Protein AF-0000000068765844 (afdb_homodimer)

Sequence (210 aa):
MENAIVHGIQPCKGKGVVTIGINECGNRVRISVRDTGNGIDPAVVARVEADEMPGNKIGLLNVHHRVKLLYGEGLHIRNLTPGTEIAFYVPNNSTPQALTESLLSMENAIVHGIQPCKGKGVVTIGINECGNRVRISVRDTGNGIDPAVVARVEADEMPGNKIGLLNVHHRVKLLYGEGLHIRNLTPGTEIAFYVPNNSTPQALTESLLS

Organism: NCBI:txid1432552

Secondary structure (DSSP, 8-state):
-EEEEEEEE---SS-EEEEEEEEEETTEEEEEEEE-SS---HHHHHHHHTTPPP-TT-HHHHHHHHHHHHHS---EEEE-SS-EEEEEEEE-TTS----------/-EEEEEEEE--BSB-EEEEEEEEEETTEEEEEEEE-SS---HHHHHHHHTTPPP-TT-HHHHHHHHHHHHHSS--EEEE-SS-EEEEEEEE-TTS----------

Foldseek 3Di:
DQAADFADQPPDVDDKDWDWDWADDPFKIKIKIKIQGQGGDPVVLVCLVVLPADDDDGSQSRQQVVLCVQANGGWDWDCPVRIIMIMDMHGDVVPPPPPPPPPPD/DQAADFADQPPPVDDKDWDWDWADDPFKIKIKIKIQGQGGDVVVLVCLVVLPADDDDGSQSRQQVVLCVQANGGWDWDCPVRIIMIMDMHGDVVPPPPPPPPPPD

pLDDT: mean 76.81, std 18.75, range [30.39, 95.62]

Radius of gyration: 18.47 Å; Cα contacts (8 Å, |Δi|>4): 467; chains: 2; bounding box: 29×64×47 Å

InterPro domains:
  IPR003594 Histidine kinase/HSP90-like ATPase domain [PF02518] (2-92)
  IPR036890 Histidine kinase/HSP90-like ATPase superfamily [G3DSA: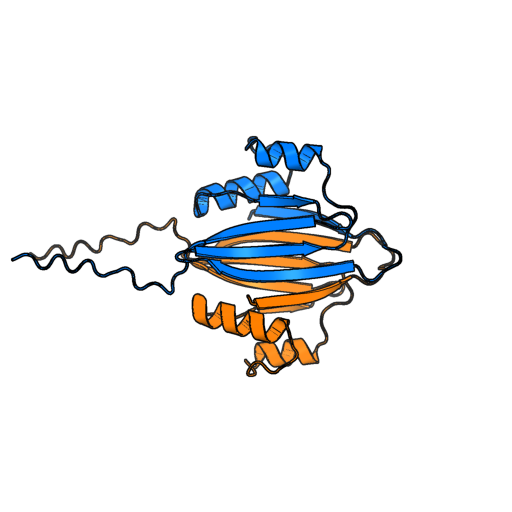3.30.565.10] (1-100)
  IPR036890 Histidine kinase/HSP90-like ATPase superfamily [SSF55874] (2-91)
  IPR050640 Bacterial two-component sensor kinase systems [PTHR34220] (2-96)

Structure (mmCIF, N/CA/C/O backbone):
data_AF-0000000068765844-model_v1
#
loop_
_entity.id
_entity.type
_entity.pdbx_description
1 polymer 'Autolysis histidine kinase LytS'
#
loop_
_atom_site.group_PDB
_atom_site.id
_atom_site.type_symbol
_atom_site.label_atom_id
_atom_site.label_alt_id
_atom_site.label_comp_id
_atom_site.label_asym_id
_atom_site.label_entity_id
_atom_site.label_seq_id
_atom_site.pdbx_PDB_ins_code
_atom_site.Cartn_x
_atom_site.Cartn_y
_atom_site.Cartn_z
_atom_site.occupancy
_atom_site.B_iso_or_equiv
_atom_site.auth_seq_id
_atom_site.auth_comp_id
_atom_site.auth_asym_id
_atom_site.auth_atom_id
_atom_site.pdbx_PDB_model_num
ATOM 1 N N . MET A 1 1 ? -8.133 10.414 -9.281 1 61.56 1 MET A N 1
ATOM 2 C CA . MET A 1 1 ? -7.867 9.125 -8.648 1 61.56 1 MET A CA 1
ATOM 3 C C . MET A 1 1 ? -6.738 8.391 -9.359 1 61.56 1 MET A C 1
ATOM 5 O O . MET A 1 1 ? -6.742 8.273 -10.586 1 61.56 1 MET A O 1
ATOM 9 N N . GLU A 1 2 ? -5.621 8.344 -8.75 1 72.19 2 GLU A N 1
ATOM 10 C CA . GLU A 1 2 ? -4.477 7.734 -9.422 1 72.19 2 GLU A CA 1
ATOM 11 C C . GLU A 1 2 ? -4.25 6.305 -8.938 1 72.19 2 GLU A C 1
ATOM 13 O O . GLU A 1 2 ? -4.137 6.066 -7.734 1 72.19 2 GLU A O 1
ATOM 18 N N . ASN A 1 3 ? -4.535 5.348 -9.914 1 74.25 3 ASN A N 1
ATOM 19 C CA . ASN A 1 3 ? -4.246 3.945 -9.633 1 74.25 3 ASN A CA 1
ATOM 20 C C . ASN A 1 3 ? -3.129 3.412 -10.523 1 74.25 3 ASN A C 1
ATOM 22 O O . ASN A 1 3 ? -2.891 3.945 -11.609 1 74.25 3 ASN A O 1
ATOM 26 N N . ALA A 1 4 ? -2.312 2.566 -9.93 1 71.19 4 ALA A N 1
ATOM 27 C CA . ALA A 1 4 ? -1.283 1.891 -10.719 1 71.19 4 ALA A CA 1
ATOM 28 C C . ALA A 1 4 ? -1.344 0.379 -10.516 1 71.19 4 ALA A C 1
ATOM 30 O O . ALA A 1 4 ? -1.553 -0.099 -9.398 1 71.19 4 ALA A O 1
ATOM 31 N N . ILE A 1 5 ? -1.381 -0.22 -11.75 1 62.97 5 ILE A N 1
ATOM 32 C CA . ILE A 1 5 ? -1.188 -1.665 -11.703 1 62.97 5 ILE A CA 1
ATOM 33 C C . ILE A 1 5 ? 0.299 -1.985 -11.578 1 62.97 5 ILE A C 1
ATOM 35 O O . ILE A 1 5 ? 1.119 -1.47 -12.344 1 62.97 5 ILE A O 1
ATOM 39 N N . VAL A 1 6 ? 0.654 -2.518 -10.516 1 58.31 6 VAL A N 1
ATOM 40 C CA . VAL A 1 6 ? 2.082 -2.736 -10.312 1 58.31 6 VAL A CA 1
ATOM 41 C C . VAL A 1 6 ? 2.473 -4.121 -10.828 1 58.31 6 VAL A C 1
ATOM 43 O O . VAL A 1 6 ? 3.592 -4.316 -11.305 1 58.31 6 VAL A O 1
ATOM 46 N N . HIS A 1 7 ? 1.726 -5.195 -10.594 1 58.12 7 HIS A N 1
ATOM 47 C CA . HIS A 1 7 ? 2.277 -6.484 -10.984 1 58.12 7 HIS A CA 1
ATOM 48 C C . HIS A 1 7 ? 1.174 -7.453 -11.398 1 58.12 7 HIS A C 1
ATOM 50 O O . HIS A 1 7 ? 0.054 -7.379 -10.891 1 58.12 7 HIS A O 1
ATOM 56 N N . GLY A 1 8 ? 1.455 -8.055 -12.617 1 54.38 8 GLY A N 1
ATOM 57 C CA . GLY A 1 8 ? 0.789 -9.289 -13.008 1 54.38 8 GLY A CA 1
ATOM 58 C C . GLY A 1 8 ? 1.383 -10.516 -12.344 1 54.38 8 GLY A C 1
ATOM 59 O O . GLY A 1 8 ? 2.547 -10.852 -12.578 1 54.38 8 GLY A O 1
ATOM 60 N N . ILE A 1 9 ? 0.957 -10.82 -11.07 1 49.16 9 ILE A N 1
ATOM 61 C CA . ILE A 1 9 ? 1.46 -12.055 -10.484 1 49.16 9 ILE A CA 1
ATOM 62 C C . ILE A 1 9 ? 1.2 -13.219 -11.438 1 49.16 9 ILE A C 1
ATOM 64 O O . ILE A 1 9 ? 0.072 -13.414 -11.898 1 49.16 9 ILE A O 1
ATOM 68 N N . GLN A 1 10 ? 2.188 -13.367 -12.352 1 47.66 10 GLN A N 1
ATOM 69 C CA . GLN A 1 10 ? 2.055 -14.578 -13.148 1 47.66 10 GLN A CA 1
ATOM 70 C C . GLN A 1 10 ? 1.713 -15.781 -12.266 1 47.66 10 GLN A C 1
ATOM 72 O O . GLN A 1 10 ? 2.07 -15.812 -11.086 1 47.66 10 GLN A O 1
ATOM 77 N N . PRO A 1 11 ? 1.008 -16.625 -12.992 1 45.81 11 PRO A N 1
ATOM 78 C CA . PRO A 1 11 ? 0.882 -17.938 -12.336 1 45.81 11 PRO A CA 1
ATOM 79 C C . PRO A 1 11 ? 2.209 -18.438 -11.781 1 45.81 11 PRO A C 1
ATOM 81 O O . PRO A 1 11 ? 3.209 -18.484 -12.5 1 45.81 11 PRO A O 1
ATOM 84 N N . CYS A 1 12 ? 2.74 -17.844 -10.859 1 46.22 12 CYS A N 1
ATOM 85 C CA . CYS A 1 12 ? 3.904 -18.578 -10.375 1 46.22 12 CYS A CA 1
ATOM 86 C C . CYS A 1 12 ? 3.5 -19.938 -9.82 1 46.22 12 CYS A C 1
ATOM 88 O O . CYS A 1 12 ? 2.348 -20.141 -9.438 1 46.22 12 CYS A O 1
ATOM 90 N N . LYS A 1 13 ? 4.223 -20.875 -10.234 1 49.78 13 LYS A N 1
ATOM 91 C CA . LYS A 1 13 ? 4.012 -22.25 -9.781 1 49.78 13 LYS A CA 1
ATOM 92 C C . LYS A 1 13 ? 3.531 -22.281 -8.336 1 49.78 13 LYS A C 1
ATOM 94 O O . LYS A 1 13 ? 2.887 -23.234 -7.91 1 49.78 13 LYS A O 1
ATOM 99 N N . GLY A 1 14 ? 3.809 -20.906 -7.734 1 52.75 14 GLY A N 1
ATOM 100 C CA . GLY A 1 14 ? 3.428 -20.828 -6.332 1 52.75 14 GLY A CA 1
ATOM 101 C C . GLY A 1 14 ? 2.518 -19.656 -6.023 1 52.75 14 GLY A C 1
ATOM 102 O O . GLY A 1 14 ? 2.117 -18.906 -6.93 1 52.75 14 GLY A O 1
ATOM 103 N N . LYS A 1 15 ? 1.896 -19.672 -4.809 1 58.16 15 LYS A N 1
ATOM 104 C CA . LYS A 1 15 ? 0.939 -18.688 -4.316 1 58.16 15 LYS A CA 1
ATOM 105 C C . LYS A 1 15 ? 1.548 -17.297 -4.309 1 58.16 15 LYS A C 1
ATOM 107 O O . LYS A 1 15 ? 2.625 -17.078 -3.75 1 58.16 15 LYS A O 1
ATOM 112 N N . GLY A 1 16 ? 1.39 -16.531 -5.352 1 68.75 16 GLY A N 1
ATOM 113 C CA . GLY A 1 16 ? 1.808 -15.148 -5.242 1 68.75 16 GLY A CA 1
ATOM 114 C C . GLY A 1 16 ? 1.398 -14.5 -3.932 1 68.75 16 GLY A C 1
ATOM 115 O O . GLY A 1 16 ? 0.331 -14.805 -3.393 1 68.75 16 GLY A O 1
ATOM 116 N N . VAL A 1 17 ? 2.385 -14.023 -3.238 1 75.12 17 VAL A N 1
ATOM 117 C CA . VAL A 1 17 ? 2.145 -13.359 -1.961 1 75.12 17 VAL A CA 1
ATOM 118 C C . VAL A 1 17 ? 2.309 -11.852 -2.121 1 75.12 17 VAL A C 1
ATOM 120 O O . VAL A 1 17 ? 3.238 -11.391 -2.787 1 75.12 17 VAL A O 1
ATOM 123 N N . VAL A 1 18 ? 1.361 -11.18 -1.591 1 83.62 18 VAL A N 1
ATOM 124 C CA . VAL A 1 18 ? 1.468 -9.727 -1.486 1 83.62 18 VAL A CA 1
ATOM 125 C C . VAL A 1 18 ? 1.646 -9.328 -0.023 1 83.62 18 VAL A C 1
ATOM 127 O O . VAL A 1 18 ? 0.896 -9.781 0.846 1 83.62 18 VAL A O 1
ATOM 130 N N . THR A 1 19 ? 2.666 -8.555 0.265 1 86.88 19 THR A N 1
ATOM 131 C CA . THR A 1 19 ? 2.951 -8.078 1.613 1 86.88 19 THR A CA 1
ATOM 132 C C . THR A 1 19 ? 2.848 -6.555 1.683 1 86.88 19 THR A C 1
ATOM 134 O O . THR A 1 19 ? 3.352 -5.852 0.804 1 86.88 19 THR A O 1
ATOM 137 N N . ILE A 1 20 ? 2.15 -6.129 2.688 1 90.31 20 ILE A N 1
ATOM 138 C CA . ILE A 1 20 ? 2.088 -4.699 2.967 1 90.31 20 ILE A CA 1
ATOM 139 C C . ILE A 1 20 ? 2.906 -4.379 4.215 1 90.31 20 ILE A C 1
ATOM 141 O O . ILE A 1 20 ? 2.775 -5.055 5.238 1 90.31 20 ILE A O 1
ATOM 145 N N . GLY A 1 21 ? 3.713 -3.395 4.133 1 92.31 21 GLY A N 1
ATOM 146 C CA . GLY A 1 21 ? 4.531 -2.965 5.254 1 92.31 21 GLY A CA 1
ATOM 147 C C . GLY A 1 21 ? 4.258 -1.533 5.68 1 92.31 21 GLY A C 1
ATOM 148 O O . GLY A 1 21 ? 4.055 -0.658 4.836 1 92.31 21 GLY A O 1
ATOM 149 N N . ILE A 1 22 ? 4.168 -1.354 6.957 1 92.06 22 ILE A N 1
ATOM 150 C CA . ILE A 1 22 ? 4.07 -0.038 7.582 1 92.06 22 ILE A CA 1
ATOM 151 C C . ILE A 1 22 ? 5.164 0.114 8.633 1 92.06 22 ILE A C 1
ATOM 153 O O . ILE A 1 22 ? 5.117 -0.538 9.68 1 92.06 22 ILE A O 1
ATOM 157 N N . ASN A 1 23 ? 6.145 0.979 8.352 1 92.12 23 ASN A N 1
ATOM 158 C CA . ASN A 1 23 ? 7.301 1.127 9.227 1 92.12 23 ASN A CA 1
ATOM 159 C C . ASN A 1 23 ? 7.578 2.594 9.555 1 92.12 23 ASN A C 1
ATOM 161 O O . ASN A 1 23 ? 7.727 3.414 8.648 1 92.12 23 ASN A O 1
ATOM 165 N N . GLU A 1 24 ? 7.656 2.895 10.773 1 89.75 24 GLU A N 1
ATOM 166 C CA . GLU A 1 24 ? 8.023 4.25 11.18 1 89.75 24 GLU A CA 1
ATOM 167 C C . GLU A 1 24 ? 9.523 4.484 11.031 1 89.75 24 GLU A C 1
ATOM 169 O O . GLU A 1 24 ? 10.336 3.652 11.445 1 89.75 24 GLU A O 1
ATOM 174 N N . CYS A 1 25 ? 9.781 5.492 10.359 1 89.69 25 CYS A N 1
ATOM 175 C CA . CYS A 1 25 ? 11.156 5.93 10.156 1 89.69 25 CYS A CA 1
ATOM 176 C C . CYS A 1 25 ? 11.344 7.379 10.586 1 89.69 25 CYS A C 1
ATOM 178 O O . CYS A 1 25 ? 11.312 8.289 9.758 1 89.69 25 CYS A O 1
ATOM 180 N N . GLY A 1 26 ? 11.594 7.637 11.938 1 87 26 GLY A N 1
ATOM 181 C CA . GLY A 1 26 ? 11.68 9 12.43 1 87 26 GLY A CA 1
ATOM 182 C C . GLY A 1 26 ? 10.391 9.781 12.266 1 87 26 GLY A C 1
ATOM 183 O O . GLY A 1 26 ? 9.352 9.391 12.812 1 87 26 GLY A O 1
ATOM 184 N N . ASN A 1 27 ? 10.43 10.836 11.414 1 87.06 27 ASN A N 1
ATOM 185 C CA . ASN A 1 27 ? 9.258 11.695 11.242 1 87.06 27 ASN A CA 1
ATOM 186 C C . ASN A 1 27 ? 8.438 11.281 10.031 1 87.06 27 ASN A C 1
ATOM 188 O O . ASN A 1 27 ? 7.551 12.016 9.594 1 87.06 27 ASN A O 1
ATOM 192 N N . ARG A 1 28 ? 8.742 10.133 9.586 1 92.06 28 ARG A N 1
ATOM 193 C CA . ARG A 1 28 ? 8.008 9.641 8.43 1 92.06 28 ARG A CA 1
ATOM 194 C C . ARG A 1 28 ? 7.594 8.18 8.617 1 92.06 28 ARG A C 1
ATOM 196 O O . ARG A 1 28 ? 8.086 7.508 9.523 1 92.06 28 ARG A O 1
ATOM 203 N N . VAL A 1 29 ? 6.691 7.777 7.879 1 93.38 29 VAL A N 1
ATOM 204 C CA . VAL A 1 29 ? 6.246 6.391 7.832 1 93.38 29 VAL A CA 1
ATOM 205 C C . VAL A 1 29 ? 6.484 5.812 6.441 1 93.38 29 VAL A C 1
ATOM 207 O O . VAL A 1 29 ? 6.102 6.422 5.438 1 93.38 29 VAL A O 1
ATOM 210 N N . ARG A 1 30 ? 7.191 4.711 6.422 1 95.19 30 ARG A N 1
ATOM 211 C CA . ARG A 1 30 ? 7.422 4.004 5.168 1 95.19 30 ARG A CA 1
ATOM 212 C C . ARG A 1 30 ? 6.309 3.002 4.891 1 95.19 30 ARG A C 1
ATOM 214 O O . ARG A 1 30 ? 6.07 2.094 5.691 1 95.19 30 ARG A O 1
ATOM 221 N N . ILE A 1 31 ? 5.652 3.201 3.812 1 94.44 31 ILE A N 1
ATOM 222 C CA . ILE A 1 31 ? 4.645 2.258 3.338 1 94.44 31 ILE A CA 1
ATOM 223 C C . ILE A 1 31 ? 5.207 1.449 2.17 1 94.44 31 ILE A C 1
ATOM 225 O O . ILE A 1 31 ? 5.758 2.016 1.224 1 94.44 31 ILE A O 1
ATOM 229 N N . SER A 1 32 ? 5.082 0.137 2.223 1 94.31 32 SER A N 1
ATOM 230 C CA . SER A 1 32 ? 5.641 -0.7 1.166 1 94.31 32 SER A CA 1
ATOM 231 C C . SER A 1 32 ? 4.668 -1.808 0.77 1 94.31 32 SER A C 1
ATOM 233 O O . SER A 1 32 ? 3.922 -2.316 1.61 1 94.31 32 SER A O 1
ATOM 235 N N . VAL A 1 33 ? 4.691 -2.156 -0.504 1 91.69 33 VAL A N 1
ATOM 236 C CA . VAL A 1 33 ? 3.951 -3.275 -1.082 1 91.69 33 VAL A CA 1
ATOM 237 C C . VAL A 1 33 ? 4.91 -4.195 -1.834 1 91.69 33 VAL A C 1
ATOM 239 O O . VAL A 1 33 ? 5.629 -3.752 -2.73 1 91.69 33 VAL A O 1
ATOM 242 N N . ARG A 1 34 ? 4.93 -5.379 -1.391 1 88.62 34 ARG A N 1
ATOM 243 C CA . ARG A 1 34 ? 5.801 -6.367 -2.012 1 88.62 34 ARG A CA 1
ATOM 244 C C . ARG A 1 34 ? 4.992 -7.508 -2.621 1 88.62 34 ARG A C 1
ATOM 246 O O . ARG A 1 34 ? 4.051 -8.008 -2.002 1 88.62 34 ARG A O 1
ATOM 253 N N . ASP A 1 35 ? 5.359 -7.887 -3.812 1 82.69 35 ASP A N 1
ATOM 254 C CA . ASP A 1 35 ? 4.742 -9.055 -4.43 1 82.69 35 ASP A CA 1
ATOM 255 C C . ASP A 1 35 ? 5.805 -10.031 -4.941 1 82.69 35 ASP A C 1
ATOM 257 O O . ASP A 1 35 ? 6.969 -9.664 -5.094 1 82.69 35 ASP A O 1
ATOM 261 N N . THR A 1 36 ? 5.402 -11.18 -5.125 1 78.75 36 THR A N 1
ATOM 262 C CA . THR A 1 36 ? 6.316 -12.211 -5.605 1 78.75 36 THR A CA 1
ATOM 263 C C . THR A 1 36 ? 6.09 -12.484 -7.09 1 78.75 36 THR A C 1
ATOM 265 O O . THR A 1 36 ? 6.25 -13.617 -7.547 1 78.75 36 THR A O 1
ATOM 268 N N . GLY A 1 37 ? 5.699 -11.539 -7.844 1 74.94 37 GLY A N 1
ATOM 269 C CA . GLY A 1 37 ? 5.434 -11.711 -9.258 1 74.94 37 GLY A CA 1
ATOM 270 C C . GLY A 1 37 ? 6.664 -11.531 -10.125 1 74.94 37 GLY A C 1
ATOM 271 O O . GLY A 1 37 ? 7.793 -11.609 -9.633 1 74.94 37 GLY A O 1
ATOM 272 N N . ASN A 1 38 ? 6.465 -11.461 -11.445 1 71.81 38 ASN A N 1
ATOM 273 C CA . ASN A 1 38 ? 7.531 -11.438 -12.445 1 71.81 38 ASN A CA 1
ATOM 274 C C . ASN A 1 38 ? 8.32 -10.133 -12.391 1 71.81 38 ASN A C 1
ATOM 276 O O . ASN A 1 38 ? 9.281 -9.953 -13.133 1 71.81 38 ASN A O 1
ATOM 280 N N . GLY A 1 39 ? 7.953 -9.273 -11.438 1 74.69 39 GLY A N 1
ATOM 281 C CA . GLY A 1 39 ? 8.641 -7.992 -11.375 1 74.69 39 GLY A CA 1
ATOM 282 C C . GLY A 1 39 ? 8.062 -6.953 -12.312 1 74.69 39 GLY A C 1
ATOM 283 O O . GLY A 1 39 ? 7.027 -7.188 -12.945 1 74.69 39 GLY A O 1
ATOM 284 N N . ILE A 1 40 ? 8.602 -5.812 -12.305 1 79.06 40 ILE A N 1
ATOM 285 C CA . ILE A 1 40 ? 8.219 -4.676 -13.141 1 79.06 40 ILE A CA 1
ATOM 286 C C . ILE A 1 40 ? 9.25 -4.477 -14.25 1 79.06 40 ILE A C 1
ATOM 288 O O . ILE A 1 40 ? 10.445 -4.668 -14.039 1 79.06 40 ILE A O 1
ATOM 292 N N . ASP A 1 41 ? 8.727 -4.242 -15.43 1 81.69 41 ASP A N 1
ATOM 293 C CA . ASP A 1 41 ? 9.609 -3.934 -16.547 1 81.69 41 ASP A CA 1
ATOM 294 C C . ASP A 1 41 ? 10.688 -2.93 -16.156 1 81.69 41 ASP A C 1
ATOM 296 O O . ASP A 1 41 ? 10.375 -1.84 -15.664 1 81.69 41 ASP A O 1
ATOM 300 N N . PRO A 1 42 ? 11.945 -3.355 -16.359 1 86.06 42 PRO A N 1
ATOM 301 C CA . PRO A 1 42 ? 13.039 -2.447 -16 1 86.06 42 PRO A CA 1
ATOM 302 C C . PRO A 1 42 ? 12.898 -1.072 -16.656 1 86.06 42 PRO A C 1
ATOM 304 O O . PRO A 1 42 ? 13.336 -0.069 -16.078 1 86.06 42 PRO A O 1
ATOM 307 N N . ALA A 1 43 ? 12.344 -0.991 -17.797 1 87.12 43 ALA A N 1
ATOM 308 C CA . ALA A 1 43 ? 12.156 0.291 -18.469 1 87.12 43 ALA A CA 1
ATOM 309 C C . ALA A 1 43 ? 11.203 1.188 -17.688 1 87.12 43 ALA A C 1
ATOM 311 O O . ALA A 1 43 ? 11.398 2.402 -17.609 1 87.12 43 ALA A O 1
ATOM 312 N N . VAL A 1 44 ? 10.188 0.629 -17.172 1 83.56 44 VAL A N 1
ATOM 313 C CA . VAL A 1 44 ? 9.219 1.385 -16.375 1 83.56 44 VAL A CA 1
ATOM 314 C C . VAL A 1 44 ? 9.875 1.87 -15.086 1 83.56 44 VAL A C 1
ATOM 316 O O . VAL A 1 44 ? 9.688 3.02 -14.68 1 83.56 44 VAL A O 1
ATOM 319 N N . VAL A 1 45 ? 10.664 1.001 -14.477 1 88.56 45 VAL A N 1
ATOM 320 C CA . VAL A 1 45 ? 11.375 1.344 -13.25 1 88.56 45 VAL A CA 1
ATOM 321 C C . VAL A 1 45 ? 12.32 2.518 -13.516 1 88.56 45 VAL A C 1
ATOM 323 O O . VAL A 1 45 ? 12.383 3.459 -12.727 1 88.56 45 VAL A O 1
ATOM 326 N N . ALA A 1 46 ? 12.992 2.414 -14.594 1 91.38 46 ALA A N 1
ATOM 327 C CA . ALA A 1 46 ? 13.93 3.469 -14.969 1 91.38 46 ALA A CA 1
ATOM 328 C C . ALA A 1 46 ? 13.211 4.797 -15.172 1 91.38 46 ALA A C 1
ATOM 330 O O . ALA A 1 46 ? 13.727 5.855 -14.805 1 91.38 46 ALA A O 1
ATOM 331 N N . ARG A 1 47 ? 12.055 4.773 -15.703 1 90.31 47 ARG A N 1
ATOM 332 C CA . ARG A 1 47 ? 11.281 5.984 -15.938 1 90.31 47 ARG A CA 1
ATOM 333 C C . ARG A 1 47 ? 10.828 6.613 -14.625 1 90.31 47 ARG A C 1
ATOM 335 O O . ARG A 1 47 ? 10.828 7.836 -14.484 1 90.31 47 ARG A O 1
ATOM 342 N N . VAL A 1 48 ? 10.477 5.816 -13.742 1 90.12 48 VAL A N 1
ATOM 343 C CA . VAL A 1 48 ? 10.07 6.301 -12.43 1 90.12 48 VAL A CA 1
ATOM 344 C C . VAL A 1 48 ? 11.266 6.938 -11.719 1 90.12 48 VAL A C 1
ATOM 346 O O . VAL A 1 48 ? 11.156 8.047 -11.18 1 90.12 48 VAL A O 1
ATOM 349 N N . GLU A 1 49 ? 12.359 6.242 -11.773 1 92.25 49 GLU A N 1
ATOM 350 C CA . GLU A 1 49 ? 13.57 6.738 -11.125 1 92.25 49 GLU A CA 1
ATOM 351 C C . GLU A 1 49 ? 14.023 8.062 -11.742 1 92.25 49 GLU A C 1
ATOM 353 O O . GLU A 1 49 ? 14.57 8.914 -11.039 1 92.25 49 GLU A O 1
ATOM 358 N N . ALA A 1 50 ? 13.773 8.172 -12.969 1 93.31 50 ALA A N 1
ATOM 359 C CA . ALA A 1 50 ? 14.188 9.359 -13.703 1 93.31 50 ALA A CA 1
ATOM 360 C C . ALA A 1 50 ? 13.172 10.492 -13.539 1 93.31 50 ALA A C 1
ATOM 362 O O . ALA A 1 50 ? 13.367 11.594 -14.055 1 93.31 50 ALA A O 1
ATOM 363 N N . ASP A 1 51 ? 12.117 10.125 -12.844 1 92.62 51 ASP A N 1
ATOM 364 C CA . ASP A 1 51 ? 11.062 11.109 -12.617 1 92.62 51 ASP A CA 1
ATOM 365 C C . ASP A 1 51 ? 10.469 11.586 -13.938 1 92.62 51 ASP A C 1
ATOM 367 O O . ASP A 1 51 ? 10.25 12.781 -14.133 1 92.62 51 ASP A O 1
ATOM 371 N N . GLU A 1 52 ? 10.312 10.648 -14.719 1 89.88 52 GLU A N 1
ATOM 372 C CA . GLU A 1 52 ? 9.727 11.008 -16.016 1 89.88 52 GLU A CA 1
ATOM 373 C C . GLU A 1 52 ? 8.289 11.484 -15.852 1 89.88 52 GLU A C 1
ATOM 375 O O . GLU A 1 52 ? 7.566 11.008 -14.977 1 89.88 52 GLU A O 1
ATOM 380 N N . MET A 1 53 ? 7.945 12.461 -16.641 1 83.62 53 MET A N 1
ATOM 381 C CA . MET A 1 53 ? 6.578 12.969 -16.578 1 83.62 53 MET A CA 1
ATOM 382 C C . MET A 1 53 ? 5.578 11.883 -16.969 1 83.62 53 MET A C 1
ATOM 384 O O . MET A 1 53 ? 5.828 11.102 -17.891 1 83.62 53 MET A O 1
ATOM 388 N N . PRO A 1 54 ? 4.531 12.062 -16.203 1 73.12 54 PRO A N 1
ATOM 389 C CA . PRO A 1 54 ? 3.518 11.047 -16.516 1 73.12 54 PRO A CA 1
ATOM 390 C C . PRO A 1 54 ? 2.953 11.18 -17.922 1 73.12 54 PRO A C 1
ATOM 392 O O . PRO A 1 54 ? 2.854 12.297 -18.453 1 73.12 54 PRO A O 1
ATOM 395 N N . GLY A 1 55 ? 2.955 10.125 -18.594 1 63.66 55 GLY A N 1
ATOM 396 C CA . GLY A 1 55 ? 2.246 10.102 -19.875 1 63.66 55 GLY A CA 1
ATOM 397 C C . GLY A 1 55 ? 0.925 9.359 -19.797 1 63.66 55 GLY A C 1
ATOM 398 O O . GLY A 1 55 ? 0.468 8.992 -18.719 1 63.66 55 GLY A O 1
ATOM 399 N N . ASN A 1 56 ? 0.141 9.219 -20.812 1 59.22 56 ASN A N 1
ATOM 400 C CA . ASN A 1 56 ? -1.228 8.727 -20.906 1 59.22 56 ASN A CA 1
ATOM 401 C C . ASN A 1 56 ? -1.334 7.277 -20.438 1 59.22 56 ASN A C 1
ATOM 403 O O . ASN A 1 56 ? -2.414 6.824 -20.047 1 59.22 56 ASN A O 1
ATOM 407 N N . LYS A 1 57 ? -0.222 6.773 -20.328 1 58.16 57 LYS A N 1
ATOM 408 C CA . LYS A 1 57 ? -0.601 5.367 -20.234 1 58.16 57 LYS A CA 1
ATOM 409 C C . LYS A 1 57 ? 0.183 4.664 -19.125 1 58.16 57 LYS A C 1
ATOM 411 O O . LYS A 1 57 ? 0.336 3.439 -19.156 1 58.16 57 LYS A O 1
ATOM 416 N N . ILE A 1 58 ? 0.698 5.395 -18.156 1 65.62 58 ILE A N 1
ATOM 417 C CA . ILE A 1 58 ? 1.408 4.48 -17.266 1 65.62 58 ILE A CA 1
ATOM 418 C C . ILE A 1 58 ? 0.981 4.73 -15.828 1 65.62 58 ILE A C 1
ATOM 420 O O . ILE A 1 58 ? 1.23 5.805 -15.273 1 65.62 58 ILE A O 1
ATOM 424 N N . GLY A 1 59 ? 0.236 3.869 -15.352 1 81.75 59 GLY A N 1
ATOM 425 C CA . GLY A 1 59 ? -0.343 3.912 -14.016 1 81.75 59 GLY A CA 1
ATOM 426 C C . GLY A 1 59 ? 0.683 4.164 -12.93 1 81.75 59 GLY A C 1
ATOM 427 O O . GLY A 1 59 ? 0.496 5.039 -12.086 1 81.75 59 GLY A O 1
ATOM 428 N N . LEU A 1 60 ? 1.854 3.566 -13.156 1 87.5 60 LEU A N 1
ATOM 429 C CA . LEU A 1 60 ? 2.873 3.66 -12.117 1 87.5 60 LEU A CA 1
ATOM 430 C C . LEU A 1 60 ? 3.48 5.059 -12.078 1 87.5 60 LEU A C 1
ATOM 432 O O . LEU A 1 60 ? 3.773 5.582 -11 1 87.5 60 LEU A O 1
ATOM 436 N N . LEU A 1 61 ? 3.686 5.621 -13.203 1 89.5 61 LEU A N 1
ATOM 437 C CA . LEU A 1 61 ? 4.238 6.9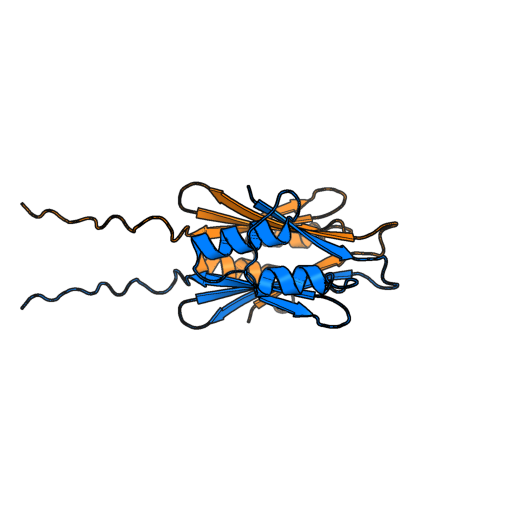69 -13.25 1 89.5 61 LEU A CA 1
ATOM 438 C C . LEU A 1 61 ? 3.262 7.98 -12.664 1 89.5 61 LEU A C 1
ATOM 440 O O . LEU A 1 61 ? 3.67 8.93 -11.992 1 89.5 61 LEU A O 1
ATOM 444 N N . ASN A 1 62 ? 1.97 7.785 -12.938 1 88.88 62 ASN A N 1
ATOM 445 C CA . ASN A 1 62 ? 0.96 8.672 -12.375 1 88.88 62 ASN A CA 1
ATOM 446 C C . ASN A 1 62 ? 0.941 8.602 -10.852 1 88.88 62 ASN A C 1
ATOM 448 O O . ASN A 1 62 ? 0.871 9.633 -10.18 1 88.88 62 ASN A O 1
ATOM 452 N N . VAL A 1 63 ? 1.021 7.461 -10.359 1 91.56 63 VAL A N 1
ATOM 453 C CA . VAL A 1 63 ? 1.038 7.281 -8.906 1 91.56 63 VAL A CA 1
ATOM 454 C C . VAL A 1 63 ? 2.309 7.898 -8.328 1 91.56 63 VAL A C 1
ATOM 456 O O . VAL A 1 63 ? 2.262 8.57 -7.293 1 91.56 63 VAL A O 1
ATOM 459 N N . HIS A 1 64 ? 3.422 7.66 -9 1 93.12 64 HIS A N 1
ATOM 460 C CA . HIS A 1 64 ? 4.691 8.242 -8.586 1 93.12 64 HIS A CA 1
ATOM 461 C C . HIS A 1 64 ? 4.582 9.758 -8.453 1 93.12 64 HIS A C 1
ATOM 463 O O . HIS A 1 64 ? 4.965 10.328 -7.426 1 93.12 64 HIS A O 1
ATOM 469 N N . HIS A 1 65 ? 4.062 10.336 -9.422 1 91.62 65 HIS A N 1
ATOM 470 C CA . HIS A 1 65 ? 3.965 11.789 -9.43 1 91.62 65 HIS A CA 1
ATOM 471 C C . HIS A 1 65 ? 2.98 12.281 -8.375 1 91.62 65 HIS A C 1
ATOM 473 O O . HIS A 1 65 ? 3.223 13.297 -7.715 1 91.62 65 HIS A O 1
ATOM 479 N N . ARG A 1 66 ? 1.912 11.625 -8.234 1 89.56 66 ARG A N 1
ATOM 480 C CA . ARG A 1 66 ? 0.937 12 -7.215 1 89.56 66 ARG A CA 1
ATOM 481 C C . ARG A 1 66 ? 1.546 11.93 -5.82 1 89.56 66 ARG A C 1
ATOM 483 O O . ARG A 1 66 ? 1.381 12.859 -5.02 1 89.56 66 ARG A O 1
ATOM 490 N N . VAL A 1 67 ? 2.26 10.867 -5.527 1 92.69 67 VAL A N 1
ATOM 491 C CA . VAL A 1 67 ? 2.914 10.688 -4.238 1 92.69 67 VAL A CA 1
ATOM 492 C C . VAL A 1 67 ? 3.949 11.789 -4.027 1 92.69 67 VAL A C 1
ATOM 494 O O . VAL A 1 67 ? 4.055 12.359 -2.938 1 92.69 67 VAL A O 1
ATOM 497 N N . LYS A 1 68 ? 4.672 12.055 -5.066 1 93.19 68 LYS A N 1
ATOM 498 C CA . LYS A 1 68 ? 5.695 13.094 -5.008 1 93.19 68 LYS A CA 1
ATOM 499 C C . LYS A 1 68 ? 5.082 14.453 -4.688 1 93.19 68 LYS A C 1
ATOM 501 O O . LYS A 1 68 ? 5.613 15.203 -3.865 1 93.19 68 LYS A O 1
ATOM 506 N N . LEU A 1 69 ? 4.008 14.742 -5.336 1 89.69 69 LEU A N 1
ATOM 507 C CA . LEU A 1 69 ? 3.32 16.016 -5.117 1 89.69 69 LEU A CA 1
ATOM 508 C C . LEU A 1 69 ? 2.803 16.109 -3.686 1 89.69 69 LEU A C 1
ATOM 510 O O . LEU A 1 69 ? 2.895 17.172 -3.059 1 89.69 69 LEU A O 1
ATOM 514 N N . LEU A 1 70 ? 2.389 15.07 -3.164 1 89.31 70 LEU A N 1
ATOM 515 C CA . LEU A 1 70 ? 1.74 15.07 -1.858 1 89.31 70 LEU A CA 1
ATOM 516 C C . LEU A 1 70 ? 2.775 15.031 -0.738 1 89.31 70 LEU A C 1
ATOM 518 O O . LEU A 1 70 ? 2.609 15.688 0.29 1 89.31 70 LEU A O 1
ATOM 522 N N . TYR A 1 71 ? 3.811 14.211 -0.991 1 92.38 71 TYR A N 1
ATOM 523 C CA . TYR A 1 71 ? 4.645 13.906 0.166 1 92.38 71 TYR A CA 1
ATOM 524 C C . TYR A 1 71 ? 6.113 14.172 -0.134 1 92.38 71 TYR A C 1
ATOM 526 O O . TYR A 1 71 ? 6.98 13.953 0.718 1 92.38 71 TYR A O 1
ATOM 534 N N . GLY A 1 72 ? 6.426 14.57 -1.251 1 89.75 72 GLY A N 1
ATOM 535 C CA . GLY A 1 72 ? 7.75 15.109 -1.522 1 89.75 72 GLY A CA 1
ATOM 536 C C . GLY A 1 72 ? 8.641 14.141 -2.281 1 89.75 72 GLY A C 1
ATOM 537 O O . GLY A 1 72 ? 9.438 14.555 -3.127 1 89.75 72 GLY A O 1
ATOM 538 N N . GLU A 1 73 ? 8.477 12.875 -1.805 1 89.19 73 GLU A N 1
ATOM 539 C CA . GLU A 1 73 ? 9.289 11.844 -2.449 1 89.19 73 GLU A CA 1
ATOM 540 C C . GLU A 1 73 ? 8.414 10.852 -3.207 1 89.19 73 GLU A C 1
ATOM 542 O O . GLU A 1 73 ? 7.281 10.57 -2.799 1 89.19 73 GLU A O 1
ATOM 547 N N . GLY A 1 74 ? 8.562 10.562 -4.406 1 93.19 74 GLY A N 1
ATOM 548 C CA . GLY A 1 74 ? 7.883 9.617 -5.273 1 93.19 74 GLY A CA 1
ATOM 549 C C . GLY A 1 74 ? 8.023 8.18 -4.816 1 93.19 74 GLY A C 1
ATOM 550 O O . GLY A 1 74 ? 8.148 7.914 -3.619 1 93.19 74 GLY A O 1
ATOM 551 N N . LEU A 1 75 ? 7.852 7.316 -5.684 1 94.25 75 LEU A N 1
ATOM 552 C CA . LEU A 1 75 ? 7.934 5.887 -5.41 1 94.25 75 LEU A CA 1
ATOM 553 C C . LEU A 1 75 ? 9.383 5.41 -5.445 1 94.25 75 LEU A C 1
ATOM 555 O O . LEU A 1 75 ? 10.172 5.879 -6.27 1 94.25 75 LEU A O 1
ATOM 559 N N . HIS A 1 76 ? 9.711 4.543 -4.539 1 94.88 76 HIS A N 1
ATOM 560 C CA . HIS A 1 76 ? 10.93 3.746 -4.582 1 94.88 76 HIS A CA 1
ATOM 561 C C . HIS A 1 76 ? 10.633 2.307 -4.992 1 94.88 76 HIS A C 1
ATOM 563 O O . HIS A 1 76 ? 9.891 1.603 -4.309 1 94.88 76 HIS A O 1
ATOM 569 N N . ILE A 1 77 ? 11.211 1.911 -6.09 1 92.56 77 ILE A N 1
ATOM 570 C CA . ILE A 1 77 ? 10.93 0.578 -6.617 1 92.56 77 ILE A CA 1
ATOM 571 C C . ILE A 1 77 ? 12.188 -0.284 -6.52 1 92.56 77 ILE A C 1
ATOM 573 O O . ILE A 1 77 ? 13.273 0.132 -6.941 1 92.56 77 ILE A O 1
ATOM 577 N N . ARG A 1 78 ? 12.031 -1.48 -5.902 1 91 78 ARG A N 1
ATOM 578 C CA . ARG A 1 78 ? 13.133 -2.434 -5.789 1 91 78 ARG A CA 1
ATOM 579 C C . ARG A 1 78 ? 12.781 -3.76 -6.453 1 91 78 ARG A C 1
ATOM 581 O O . ARG A 1 78 ? 11.703 -4.312 -6.211 1 91 78 ARG A O 1
ATOM 588 N N . ASN A 1 79 ? 13.672 -4.195 -7.266 1 86.25 79 ASN A N 1
ATOM 589 C CA . ASN A 1 79 ? 13.539 -5.527 -7.848 1 86.25 79 ASN A CA 1
ATOM 590 C C . ASN A 1 79 ? 14.078 -6.602 -6.91 1 86.25 79 ASN A C 1
ATOM 592 O O . ASN A 1 79 ? 15.25 -6.566 -6.523 1 86.25 79 ASN A O 1
ATOM 596 N N . LEU A 1 80 ? 13.305 -7.637 -6.41 1 82.56 80 LEU A N 1
ATOM 597 C CA . LEU A 1 80 ? 13.703 -8.641 -5.434 1 82.56 80 LEU A CA 1
ATOM 598 C C . LEU A 1 80 ? 14 -9.977 -6.113 1 82.56 80 LEU A C 1
ATOM 600 O O . LEU A 1 80 ? 14.672 -10.836 -5.539 1 82.56 80 LEU A O 1
ATOM 604 N N . THR A 1 81 ? 13.758 -10.219 -7.332 1 76.19 81 THR A N 1
ATOM 605 C CA . THR A 1 81 ? 13.914 -11.445 -8.109 1 76.19 81 THR A CA 1
ATOM 606 C C . THR A 1 81 ? 13.898 -12.664 -7.195 1 76.19 81 THR A C 1
ATOM 608 O O . THR A 1 81 ? 14.914 -13.008 -6.59 1 76.19 81 THR A O 1
ATOM 611 N N . PRO A 1 82 ? 12.656 -13.367 -6.922 1 76.38 82 PRO A N 1
ATOM 612 C CA . PRO A 1 82 ? 11.477 -12.914 -7.668 1 76.38 82 PRO A CA 1
ATOM 613 C C . PRO A 1 82 ? 10.742 -11.773 -6.969 1 76.38 82 PRO A C 1
ATOM 615 O O . PRO A 1 82 ? 10.945 -11.547 -5.773 1 76.38 82 PRO A O 1
ATOM 618 N N . GLY A 1 83 ? 10.008 -11.023 -7.609 1 82.94 83 GLY A N 1
ATOM 619 C CA . GLY A 1 83 ? 9.07 -10.078 -7.035 1 82.94 83 GLY A CA 1
ATOM 620 C C . GLY A 1 83 ? 9.539 -8.641 -7.121 1 82.94 83 GLY A C 1
ATOM 621 O O . GLY A 1 83 ? 10.555 -8.352 -7.766 1 82.94 83 GLY A O 1
ATOM 622 N N . THR A 1 84 ? 8.758 -7.77 -6.598 1 87.31 84 THR A N 1
ATOM 623 C CA . THR A 1 84 ? 8.984 -6.332 -6.605 1 87.31 84 THR A CA 1
ATOM 624 C C . THR A 1 84 ? 8.477 -5.695 -5.316 1 87.31 84 THR A C 1
ATOM 626 O O . THR A 1 84 ? 7.5 -6.164 -4.727 1 87.31 84 THR A O 1
ATOM 629 N N . GLU A 1 85 ?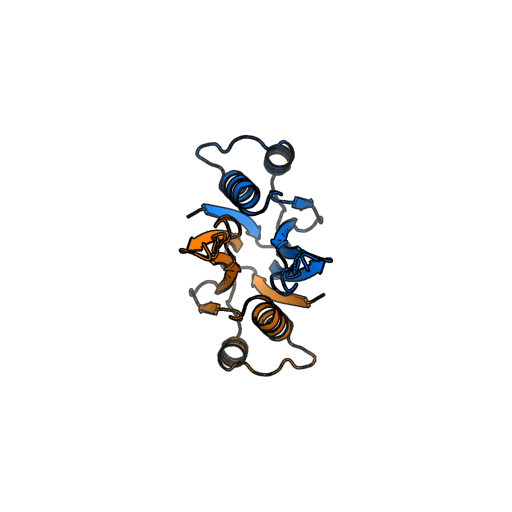 9.234 -4.727 -4.953 1 91.88 85 GLU A N 1
ATOM 630 C CA . GLU A 1 85 ? 8.758 -3.896 -3.852 1 91.88 85 GLU A CA 1
ATOM 631 C C . GLU A 1 85 ? 8.586 -2.445 -4.293 1 91.88 85 GLU A C 1
ATOM 633 O O . GLU A 1 85 ? 9.484 -1.864 -4.902 1 91.88 85 GLU A O 1
ATOM 638 N N . ILE A 1 86 ? 7.43 -1.932 -3.998 1 93 86 ILE A N 1
ATOM 639 C CA . ILE A 1 86 ? 7.168 -0.507 -4.176 1 93 86 ILE A CA 1
ATOM 640 C C . ILE A 1 86 ? 6.961 0.152 -2.814 1 93 86 ILE A C 1
ATOM 642 O O . ILE A 1 86 ? 6.176 -0.336 -1.994 1 93 86 ILE A O 1
ATOM 646 N N . ALA A 1 87 ? 7.672 1.229 -2.594 1 95.62 87 ALA A N 1
ATOM 647 C CA . ALA A 1 87 ? 7.566 1.905 -1.303 1 95.62 87 ALA A CA 1
ATOM 648 C C . ALA A 1 87 ? 7.488 3.418 -1.481 1 95.62 87 ALA A C 1
ATOM 650 O O . ALA A 1 87 ? 7.902 3.951 -2.512 1 95.62 87 ALA A O 1
ATOM 651 N N . PHE A 1 88 ? 6.996 4.051 -0.509 1 95.12 88 PHE A N 1
ATOM 652 C CA . PHE A 1 88 ? 6.984 5.504 -0.427 1 95.12 88 PHE A CA 1
ATOM 653 C C . PHE A 1 88 ? 6.816 5.965 1.016 1 95.12 88 PHE A C 1
ATOM 655 O O . PHE A 1 88 ? 6.527 5.156 1.9 1 95.12 88 PHE A O 1
ATOM 662 N N . TYR A 1 89 ? 6.98 7.184 1.25 1 94.69 89 TYR A N 1
ATOM 663 C CA . TYR A 1 89 ? 6.98 7.723 2.605 1 94.69 89 TYR A CA 1
ATOM 664 C C . TYR A 1 89 ? 5.852 8.727 2.791 1 94.69 89 TYR A C 1
ATOM 666 O O . TYR A 1 89 ? 5.57 9.531 1.896 1 94.69 89 TYR A O 1
ATOM 674 N N . VAL A 1 90 ? 5.242 8.711 3.898 1 92.75 90 VAL A N 1
ATOM 675 C CA . VAL A 1 90 ? 4.25 9.695 4.316 1 92.75 90 VAL A CA 1
ATOM 676 C C . VAL A 1 90 ? 4.621 10.25 5.691 1 92.75 90 VAL A C 1
ATOM 678 O O . VAL A 1 90 ? 5.383 9.625 6.434 1 92.75 90 VAL A O 1
ATOM 681 N N . PRO A 1 91 ? 4.16 11.438 5.996 1 89.19 91 PRO A N 1
ATOM 682 C CA . PRO A 1 91 ? 4.508 12 7.301 1 89.19 91 PRO A CA 1
ATOM 683 C C . PRO A 1 91 ? 3.977 11.172 8.469 1 89.19 91 PRO A C 1
ATOM 685 O O . PRO A 1 91 ? 2.922 10.539 8.344 1 89.19 91 PRO A O 1
ATOM 688 N N . ASN A 1 92 ? 4.75 11.102 9.492 1 85.12 92 ASN A N 1
ATOM 689 C CA . ASN A 1 92 ? 4.316 10.492 10.75 1 85.12 92 ASN A CA 1
ATOM 690 C C . ASN A 1 92 ? 3.482 11.461 11.586 1 85.12 92 ASN A C 1
ATOM 692 O O . ASN A 1 92 ? 3.963 12.531 11.969 1 85.12 92 ASN A O 1
ATOM 696 N N . ASN A 1 93 ? 2.188 11.453 11.5 1 67.94 93 ASN A N 1
ATOM 697 C CA . ASN A 1 93 ? 1.373 12.398 12.258 1 67.94 93 ASN A CA 1
ATOM 698 C C . ASN A 1 93 ? 1.493 12.156 13.758 1 67.94 93 ASN A C 1
ATOM 700 O O . ASN A 1 93 ? 0.831 12.828 14.555 1 67.94 93 ASN A O 1
ATOM 704 N N . SER A 1 94 ? 2.084 11.195 14.203 1 58.34 94 SER A N 1
ATOM 705 C CA . SER A 1 94 ? 2.186 11.078 15.656 1 58.34 94 SER A CA 1
ATOM 706 C C . SER A 1 94 ? 2.994 12.227 16.25 1 58.34 94 SER A C 1
ATOM 708 O O . SER A 1 94 ? 3.15 12.312 17.469 1 58.34 94 SER A O 1
ATOM 710 N N . THR A 1 95 ? 3.945 12.688 15.453 1 48.84 95 THR A N 1
ATOM 711 C CA . THR A 1 95 ? 4.781 13.664 16.141 1 48.84 95 THR A CA 1
ATOM 712 C C . THR A 1 95 ? 4.004 14.945 16.422 1 48.84 95 THR A C 1
ATOM 714 O O . THR A 1 95 ? 3.494 15.578 15.492 1 48.84 95 THR A O 1
ATOM 717 N N . PRO A 1 96 ? 3.584 15.133 17.562 1 43.38 96 PRO A N 1
ATOM 718 C CA . PRO A 1 96 ? 3.027 16.438 17.922 1 43.38 96 PRO A CA 1
ATOM 719 C C . PRO A 1 96 ? 3.766 17.594 17.266 1 43.38 96 PRO A C 1
ATOM 721 O O . PRO A 1 96 ? 4.988 17.547 17.109 1 43.38 96 PRO A O 1
ATOM 724 N N . GLN A 1 97 ? 3.268 18.078 16.141 1 40.28 97 GLN A N 1
ATOM 725 C CA . GLN A 1 97 ? 3.9 19.344 15.82 1 40.28 97 GLN A CA 1
ATOM 726 C C . GLN A 1 97 ? 4.445 20.031 17.078 1 40.28 97 GLN A C 1
ATOM 728 O O . GLN A 1 97 ? 3.738 20.156 18.078 1 40.28 97 GLN A O 1
ATOM 733 N N . ALA A 1 98 ? 5.641 19.953 17.297 1 39.22 98 ALA A N 1
ATOM 734 C CA . ALA A 1 98 ? 6.211 20.812 18.328 1 39.22 98 ALA A CA 1
ATOM 735 C C . ALA A 1 98 ? 5.512 22.172 18.359 1 39.22 98 ALA A C 1
ATOM 737 O O . ALA A 1 98 ? 5.449 22.859 17.344 1 39.22 98 ALA A O 1
ATOM 738 N N . LEU A 1 99 ? 4.477 22.266 19.062 1 37.59 99 LEU A N 1
ATOM 739 C CA . LEU A 1 99 ? 4.145 23.656 19.391 1 37.59 99 LEU A CA 1
ATOM 740 C C . LEU A 1 99 ? 5.406 24.484 19.594 1 37.59 99 LEU A C 1
ATOM 742 O O . LEU A 1 99 ? 6.199 24.203 20.5 1 37.59 99 LEU A O 1
ATOM 746 N N . THR A 1 100 ? 6.066 24.734 18.609 1 35.81 100 THR A N 1
ATOM 747 C CA . THR A 1 100 ? 6.965 25.859 18.859 1 35.81 100 THR A CA 1
ATOM 748 C C . THR A 1 100 ? 6.262 26.953 19.656 1 35.81 100 THR A C 1
ATOM 750 O O . THR A 1 100 ? 5.34 27.609 19.156 1 35.81 100 THR A O 1
ATOM 753 N N . GLU A 1 101 ? 5.77 26.609 20.812 1 34.94 101 GLU A N 1
ATOM 754 C CA . GLU A 1 101 ? 5.559 27.734 21.719 1 34.94 101 GLU A CA 1
ATOM 755 C C . GLU A 1 101 ? 6.684 28.75 21.609 1 34.94 101 GLU A C 1
ATOM 757 O O . GLU A 1 101 ? 7.848 28.438 21.859 1 34.94 101 GLU A O 1
ATOM 762 N N . SER A 1 102 ? 6.75 29.531 20.531 1 38 102 SER A N 1
ATOM 763 C CA . SER A 1 102 ? 7.434 30.797 20.703 1 38 102 SER A CA 1
ATOM 764 C C . SER A 1 102 ? 7.148 31.406 22.078 1 38 102 SER A C 1
ATOM 766 O O . SER A 1 102 ? 6 31.734 22.391 1 38 102 SER A O 1
ATOM 768 N N . LEU A 1 103 ? 7.562 30.828 23.125 1 37.5 103 LEU A N 1
ATOM 769 C CA . LEU A 1 103 ? 7.793 31.641 24.328 1 37.5 103 LEU A CA 1
ATOM 770 C C . LEU A 1 103 ? 8.406 32.969 23.953 1 37.5 103 LEU A C 1
ATOM 772 O O . LEU A 1 103 ? 9.555 33.031 23.5 1 37.5 103 LEU A O 1
ATOM 776 N N . LEU A 1 104 ? 7.73 33.812 23.234 1 34.31 104 LEU A N 1
ATOM 777 C CA . LEU A 1 104 ? 8.031 35.219 23.391 1 34.31 104 LEU A CA 1
ATOM 778 C C . LEU A 1 104 ? 8.25 35.562 24.844 1 34.31 104 LEU A C 1
ATOM 780 O O . LEU A 1 104 ? 7.402 35.281 25.703 1 34.31 104 LEU A O 1
ATOM 784 N N . SER A 1 105 ? 9.516 35.688 25.266 1 31.3 105 SER A N 1
ATOM 785 C CA . SER A 1 105 ? 9.961 36.625 26.297 1 31.3 105 SER A CA 1
ATOM 786 C C . SER A 1 105 ? 9.398 38 26.062 1 31.3 105 SER A C 1
ATOM 788 O O . SER A 1 105 ? 9.203 38.438 24.922 1 31.3 105 SER A O 1
ATOM 790 N N . MET B 1 1 ? 8.586 -2.926 13.109 1 60.25 1 MET B N 1
ATOM 791 C CA . MET B 1 1 ? 8.273 -3.018 11.688 1 60.25 1 MET B CA 1
ATOM 792 C C . MET B 1 1 ? 7.082 -3.943 11.461 1 60.25 1 MET B C 1
ATOM 794 O O . MET B 1 1 ? 7.047 -5.059 11.977 1 60.25 1 MET B O 1
ATOM 798 N N . GLU B 1 2 ? 5.992 -3.379 11.172 1 72.12 2 GLU B N 1
ATOM 799 C CA . GLU B 1 2 ? 4.793 -4.203 11.039 1 72.12 2 GLU B CA 1
ATOM 800 C C . GLU B 1 2 ? 4.496 -4.508 9.57 1 72.12 2 GLU B C 1
ATOM 802 O O . GLU B 1 2 ? 4.402 -3.594 8.75 1 72.12 2 GLU B O 1
ATOM 807 N N . ASN B 1 3 ? 4.707 -5.832 9.242 1 73.38 3 ASN B N 1
ATOM 808 C CA . ASN B 1 3 ? 4.344 -6.297 7.906 1 73.38 3 ASN B CA 1
ATOM 809 C C . ASN B 1 3 ? 3.17 -7.27 7.949 1 73.38 3 ASN B C 1
ATOM 811 O O . ASN B 1 3 ? 2.932 -7.918 8.969 1 73.38 3 ASN B O 1
ATOM 815 N N . ALA B 1 4 ? 2.316 -7.133 6.961 1 71 4 ALA B N 1
ATOM 816 C CA . ALA B 1 4 ? 1.223 -8.094 6.828 1 71 4 ALA B CA 1
ATOM 817 C C . ALA B 1 4 ? 1.197 -8.711 5.43 1 71 4 ALA B C 1
ATOM 819 O O . ALA B 1 4 ? 1.403 -8.008 4.434 1 71 4 ALA B O 1
ATOM 820 N N . ILE B 1 5 ? 1.176 -10.055 5.559 1 62.03 5 ILE B N 1
ATOM 821 C CA . ILE B 1 5 ? 0.892 -10.758 4.309 1 62.03 5 ILE B CA 1
ATOM 822 C C . ILE B 1 5 ? -0.609 -10.727 4.031 1 62.03 5 ILE B C 1
ATOM 824 O O . ILE B 1 5 ? -1.415 -11.062 4.902 1 62.03 5 ILE B O 1
ATOM 828 N N . VAL B 1 6 ? -0.973 -10.07 3.066 1 58.12 6 VAL B N 1
ATOM 829 C CA . VAL B 1 6 ? -2.404 -9.922 2.824 1 58.12 6 VAL B CA 1
ATOM 830 C C . VAL B 1 6 ? -2.902 -11.07 1.953 1 58.12 6 VAL B C 1
ATOM 832 O O . VAL B 1 6 ? -4.039 -11.523 2.104 1 58.12 6 VAL B O 1
ATOM 835 N N . HIS B 1 7 ? -2.252 -11.445 0.874 1 58.03 7 HIS B N 1
ATOM 836 C CA . HIS B 1 7 ? -2.898 -12.43 0.018 1 58.03 7 HIS B CA 1
ATOM 837 C C . HIS B 1 7 ? -1.874 -13.359 -0.621 1 58.03 7 HIS B C 1
ATOM 839 O O . HIS B 1 7 ? -0.742 -12.953 -0.892 1 58.03 7 HIS B O 1
ATOM 845 N N . GLY B 1 8 ? -2.176 -14.695 -0.4 1 53.25 8 GLY B N 1
ATOM 846 C CA . GLY B 1 8 ? -1.603 -15.711 -1.268 1 53.25 8 GLY B CA 1
ATOM 847 C C . GLY B 1 8 ? -2.242 -15.75 -2.643 1 53.25 8 GLY B C 1
ATOM 848 O O . GLY B 1 8 ? -3.441 -16.016 -2.768 1 53.25 8 GLY B O 1
ATOM 849 N N . ILE B 1 9 ? -1.811 -14.875 -3.59 1 47.47 9 ILE B N 1
ATOM 850 C CA . ILE B 1 9 ? -2.369 -14.992 -4.934 1 47.47 9 ILE B CA 1
ATOM 851 C C . ILE B 1 9 ? -2.229 -16.438 -5.422 1 47.47 9 ILE B C 1
ATOM 853 O O . ILE B 1 9 ? -1.131 -17 -5.406 1 47.47 9 ILE B O 1
ATOM 857 N N . GLN B 1 10 ? -3.221 -17.203 -4.961 1 46.78 10 GLN B N 1
ATOM 858 C CA . GLN B 1 10 ? -3.201 -18.516 -5.582 1 46.78 10 GLN B CA 1
ATOM 859 C C . GLN B 1 10 ? -2.93 -18.422 -7.082 1 46.78 10 GLN B C 1
ATOM 861 O O . GLN B 1 10 ? -3.26 -17.406 -7.711 1 46.78 10 GLN B O 1
ATOM 866 N N . PRO B 1 11 ? -2.346 -19.516 -7.465 1 45.12 11 PRO B N 1
ATOM 867 C CA . PRO B 1 11 ? -2.295 -19.656 -8.922 1 45.12 11 PRO B CA 1
ATOM 868 C C . PRO B 1 11 ? -3.637 -19.375 -9.586 1 45.12 11 PRO B C 1
ATOM 870 O O . PRO B 1 11 ? -4.656 -19.953 -9.211 1 45.12 11 PRO B O 1
ATOM 873 N N . CYS B 1 12 ? -4.207 -18.219 -9.484 1 44.97 12 CYS B N 1
ATOM 874 C CA . CYS B 1 12 ? -5.414 -18.141 -10.297 1 44.97 12 CYS B CA 1
ATOM 875 C C . CYS B 1 12 ? -5.113 -18.453 -11.758 1 44.97 12 CYS B C 1
ATOM 877 O O . CYS B 1 12 ? -3.975 -18.312 -12.203 1 44.97 12 CYS B O 1
ATOM 879 N N . LYS B 1 13 ? -5.973 -19.219 -12.219 1 46.56 13 LYS B N 1
ATOM 880 C CA . LYS B 1 13 ? -6.121 -19.406 -13.656 1 46.56 13 LYS B CA 1
ATOM 881 C C . LYS B 1 13 ? -6.082 -18.078 -14.391 1 46.56 13 LYS B C 1
ATOM 883 O O . LYS B 1 13 ? -7.039 -17.297 -14.328 1 46.56 13 LYS B O 1
ATOM 888 N N . GLY B 1 14 ? -4.879 -17.234 -13.977 1 52.03 14 GLY B N 1
ATOM 889 C CA . GLY B 1 14 ? -4.508 -16 -14.664 1 52.03 14 GLY B CA 1
ATOM 890 C C . GLY B 1 14 ? -3.561 -15.125 -13.867 1 52.03 14 GLY B C 1
ATOM 891 O O . GLY B 1 14 ? -3.115 -15.516 -12.781 1 52.03 14 GLY B O 1
ATOM 892 N N . LYS B 1 15 ? -3.059 -14.086 -14.516 1 58.31 15 LYS B N 1
ATOM 893 C CA . LYS B 1 15 ? -2.037 -13.188 -13.977 1 58.31 15 LYS B CA 1
ATOM 894 C C . LYS B 1 15 ? -2.562 -12.406 -12.781 1 58.31 15 LYS B C 1
ATOM 896 O O . LYS B 1 15 ? -3.619 -11.773 -12.852 1 58.31 15 LYS B O 1
ATOM 901 N N . GLY B 1 16 ? -2.404 -12.891 -11.57 1 68.81 16 GLY B N 1
ATOM 902 C CA . GLY B 1 16 ? -2.73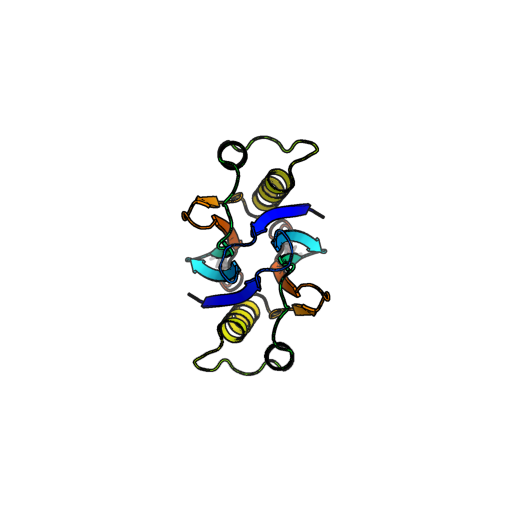6 -12.047 -10.438 1 68.81 16 GLY B CA 1
ATOM 903 C C . GLY B 1 16 ? -2.244 -10.625 -10.594 1 68.81 16 GLY B C 1
ATOM 904 O O . GLY B 1 16 ? -1.178 -10.383 -11.164 1 68.81 16 GLY B O 1
ATOM 905 N N . VAL B 1 17 ? -3.166 -9.734 -10.508 1 75.62 17 VAL B N 1
ATOM 906 C CA . VAL B 1 17 ? -2.846 -8.312 -10.617 1 75.62 17 VAL B CA 1
ATOM 907 C C . VAL B 1 17 ? -2.924 -7.66 -9.234 1 75.62 17 VAL B C 1
ATOM 909 O O . VAL B 1 17 ? -3.844 -7.934 -8.461 1 75.62 17 VAL B O 1
ATOM 912 N N . VAL B 1 18 ? -1.928 -6.895 -8.961 1 83.88 18 VAL B N 1
ATOM 913 C CA . VAL B 1 18 ? -1.942 -6.047 -7.773 1 83.88 18 VAL B CA 1
ATOM 914 C C . VAL B 1 18 ? -2.045 -4.582 -8.188 1 83.88 18 VAL B C 1
ATOM 916 O O . VAL B 1 18 ? -1.296 -4.117 -9.047 1 83.88 18 VAL B O 1
ATOM 919 N N . THR B 1 19 ? -3.006 -3.885 -7.637 1 87.06 19 THR B N 1
ATOM 920 C CA . THR B 1 19 ? -3.217 -2.469 -7.918 1 87.06 19 THR B CA 1
ATOM 921 C C . THR B 1 19 ? -3.016 -1.63 -6.66 1 87.06 19 THR B C 1
ATOM 923 O O . THR B 1 19 ? -3.502 -1.985 -5.586 1 87.06 19 THR B O 1
ATOM 926 N N . ILE B 1 20 ? -2.258 -0.581 -6.855 1 90.44 20 ILE B N 1
ATOM 927 C CA . ILE B 1 20 ? -2.098 0.393 -5.781 1 90.44 20 ILE B CA 1
ATOM 928 C C . ILE B 1 20 ? -2.854 1.674 -6.129 1 90.44 20 ILE B C 1
ATOM 930 O O . ILE B 1 20 ? -2.734 2.189 -7.242 1 90.44 20 ILE B O 1
ATOM 934 N N . GLY B 1 21 ? -3.6 2.158 -5.215 1 92.5 21 GLY B N 1
ATOM 935 C CA . GLY B 1 21 ? -4.348 3.391 -5.395 1 92.5 21 GLY B CA 1
ATOM 936 C C . GLY B 1 21 ? -3.971 4.473 -4.402 1 92.5 21 GLY B C 1
ATOM 937 O O . GLY B 1 21 ? -3.75 4.188 -3.223 1 92.5 21 GLY B O 1
ATOM 938 N N . ILE B 1 22 ? -3.832 5.656 -4.914 1 92.44 22 ILE B N 1
ATOM 939 C CA . ILE B 1 22 ? -3.635 6.859 -4.113 1 92.44 22 ILE B CA 1
ATOM 940 C C . ILE B 1 22 ? -4.68 7.906 -4.496 1 92.44 22 ILE B C 1
ATOM 942 O O . ILE B 1 22 ? -4.637 8.469 -5.594 1 92.44 22 ILE B O 1
ATOM 946 N N . ASN B 1 23 ? -5.598 8.164 -3.566 1 92.38 23 ASN B N 1
ATOM 947 C CA . ASN B 1 23 ? -6.711 9.062 -3.857 1 92.38 23 ASN B CA 1
ATOM 948 C C . ASN B 1 23 ? -6.887 10.109 -2.76 1 92.38 23 ASN B C 1
ATOM 950 O O . ASN B 1 23 ? -7.023 9.766 -1.585 1 92.38 23 ASN B O 1
ATOM 954 N N . GLU B 1 24 ? -6.91 11.312 -3.145 1 90.12 24 GLU B N 1
ATOM 955 C CA . GLU B 1 24 ? -7.18 12.383 -2.189 1 90.12 24 GLU B CA 1
ATOM 956 C C . GLU B 1 24 ? -8.664 12.469 -1.86 1 90.12 24 GLU B C 1
ATOM 958 O O . GLU B 1 24 ? -9.508 12.445 -2.76 1 90.12 24 GLU B O 1
ATOM 963 N N . CYS B 1 25 ? -8.891 12.438 -0.646 1 89.94 25 CYS B N 1
ATOM 964 C CA . CYS B 1 25 ? -10.25 12.57 -0.126 1 89.94 25 CYS B CA 1
ATOM 965 C C . CYS B 1 25 ? -10.336 13.695 0.895 1 89.94 25 CYS B C 1
ATOM 967 O O . CYS B 1 25 ? -10.289 13.453 2.102 1 89.94 25 CYS B O 1
ATOM 969 N N . GLY B 1 26 ? -10.531 14.992 0.427 1 87.25 26 GLY B N 1
AT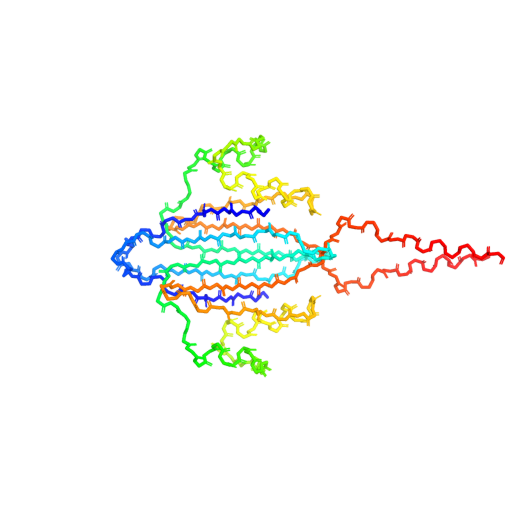OM 970 C CA . GLY B 1 26 ? -10.531 16.125 1.345 1 87.25 26 GLY B CA 1
ATOM 971 C C . GLY B 1 26 ? -9.203 16.312 2.049 1 87.25 26 GLY B C 1
ATOM 972 O O . GLY B 1 26 ? -8.172 16.516 1.402 1 87.25 26 GLY B O 1
ATOM 973 N N . ASN B 1 27 ? -9.211 16.141 3.412 1 87.25 27 ASN B N 1
ATOM 974 C CA . ASN B 1 27 ? -8 16.359 4.191 1 87.25 27 ASN B CA 1
ATOM 975 C C . ASN B 1 27 ? -7.242 15.062 4.441 1 87.25 27 ASN B C 1
ATOM 977 O O . ASN B 1 27 ? -6.328 15.023 5.266 1 87.25 27 ASN B O 1
ATOM 981 N N . ARG B 1 28 ? -7.621 14.109 3.686 1 92 28 ARG B N 1
ATOM 982 C CA . ARG B 1 28 ? -6.949 12.828 3.842 1 92 28 ARG B CA 1
ATOM 983 C C . ARG B 1 28 ? -6.621 12.211 2.486 1 92 28 ARG B C 1
ATOM 985 O O . ARG B 1 28 ? -7.121 12.664 1.456 1 92 28 ARG B O 1
ATOM 992 N N . VAL B 1 29 ? -5.762 11.297 2.5 1 93.5 29 VAL B N 1
ATOM 993 C CA . VAL B 1 29 ? -5.402 10.516 1.323 1 93.5 29 VAL B CA 1
ATOM 994 C C . VAL B 1 29 ? -5.719 9.047 1.565 1 93.5 29 VAL B C 1
ATOM 996 O O . VAL B 1 29 ? -5.328 8.477 2.59 1 93.5 29 VAL B O 1
ATOM 999 N N . ARG B 1 30 ? -6.484 8.508 0.656 1 95.19 30 ARG B N 1
ATOM 1000 C CA . ARG B 1 30 ? -6.801 7.082 0.712 1 95.19 30 ARG B CA 1
ATOM 1001 C C . ARG B 1 30 ? -5.758 6.262 -0.036 1 95.19 30 ARG B C 1
ATOM 1003 O O . ARG B 1 30 ? -5.547 6.457 -1.235 1 95.19 30 ARG B O 1
ATOM 1010 N N . ILE B 1 31 ? -5.125 5.391 0.672 1 94.5 31 ILE B N 1
ATOM 1011 C CA . ILE B 1 31 ? -4.195 4.434 0.08 1 94.5 31 ILE B CA 1
ATOM 1012 C C . ILE B 1 31 ? -4.844 3.055 0.015 1 94.5 31 ILE B C 1
ATOM 1014 O O . ILE B 1 31 ? -5.395 2.572 1.009 1 94.5 31 ILE B O 1
ATOM 1018 N N . SER B 1 32 ? -4.797 2.436 -1.141 1 94.25 32 SER B N 1
ATOM 1019 C CA . SER B 1 32 ? -5.438 1.133 -1.288 1 94.25 32 SER B CA 1
ATOM 1020 C C . SER B 1 32 ? -4.547 0.163 -2.059 1 94.25 32 SER B C 1
ATOM 1022 O O . SER B 1 32 ? -3.807 0.571 -2.955 1 94.25 32 SER B O 1
ATOM 1024 N N . VAL B 1 33 ? -4.625 -1.112 -1.697 1 91.69 33 VAL B N 1
ATOM 1025 C CA . VAL B 1 33 ? -3.977 -2.23 -2.377 1 91.69 33 VAL B CA 1
ATOM 1026 C C . VAL B 1 33 ? -5.016 -3.291 -2.734 1 91.69 33 VAL B C 1
ATOM 1028 O O . VAL B 1 33 ? -5.73 -3.787 -1.86 1 91.69 33 VAL B O 1
ATOM 1031 N N . ARG B 1 34 ? -5.094 -3.508 -3.975 1 88.5 34 ARG B N 1
ATOM 1032 C CA . ARG B 1 34 ? -6.055 -4.492 -4.469 1 88.5 34 ARG B CA 1
ATOM 1033 C C . ARG B 1 34 ? -5.34 -5.648 -5.168 1 88.5 34 ARG B C 1
ATOM 1035 O O . ARG B 1 34 ? -4.41 -5.43 -5.945 1 88.5 34 ARG B O 1
ATOM 1042 N N . ASP B 1 35 ? -5.77 -6.848 -4.844 1 82.38 35 ASP B N 1
ATOM 1043 C CA . ASP B 1 35 ? -5.25 -8.023 -5.539 1 82.38 35 ASP B CA 1
ATOM 1044 C C . ASP B 1 35 ? -6.387 -8.891 -6.074 1 82.38 35 ASP B C 1
ATOM 1046 O O . ASP B 1 35 ? -7.531 -8.758 -5.641 1 82.38 35 ASP B O 1
ATOM 1050 N N . THR B 1 36 ? -6.07 -9.68 -7 1 79.06 36 THR B N 1
ATOM 1051 C CA . THR B 1 36 ? -7.066 -10.562 -7.598 1 79.06 36 THR B CA 1
ATOM 1052 C C . THR B 1 36 ? -6.902 -11.984 -7.082 1 79.06 36 THR B C 1
ATOM 1054 O O . THR B 1 36 ? -7.125 -12.945 -7.816 1 79.06 36 THR B O 1
ATOM 1057 N N . GLY B 1 37 ? -6.48 -12.156 -5.895 1 75.5 37 GLY B N 1
ATOM 1058 C CA . GLY B 1 37 ? -6.273 -13.484 -5.332 1 75.5 37 GLY B CA 1
ATOM 1059 C C . GLY B 1 37 ? -7.516 -14.055 -4.668 1 75.5 37 GLY B C 1
ATOM 1060 O O . GLY B 1 37 ? -8.633 -13.625 -4.957 1 75.5 37 GLY B O 1
ATOM 1061 N N . ASN B 1 38 ? -7.363 -15.141 -3.912 1 71.81 38 ASN B N 1
ATOM 1062 C CA . ASN B 1 38 ? -8.453 -15.914 -3.322 1 71.81 38 ASN B CA 1
ATOM 1063 C C . ASN B 1 38 ? -9.148 -15.141 -2.211 1 71.81 38 ASN B C 1
ATOM 1065 O O . ASN B 1 38 ? -10.125 -15.617 -1.633 1 71.81 38 ASN B O 1
ATOM 1069 N N . GLY B 1 39 ? -8.703 -13.906 -2 1 74.94 39 GLY B N 1
ATOM 1070 C CA . GLY B 1 39 ? -9.305 -13.141 -0.917 1 74.94 39 GLY B CA 1
ATOM 1071 C C . GLY B 1 39 ? -8.688 -13.445 0.437 1 74.94 39 GLY B C 1
ATOM 1072 O O . GLY B 1 39 ? -7.688 -14.156 0.524 1 74.94 39 GLY B O 1
ATOM 1073 N N . ILE B 1 40 ? -9.164 -12.844 1.443 1 78.69 40 ILE B N 1
ATOM 1074 C CA . ILE B 1 40 ? -8.734 -12.984 2.83 1 78.69 40 ILE B CA 1
ATOM 1075 C C . ILE B 1 40 ? -9.789 -13.773 3.613 1 78.69 40 ILE B C 1
ATOM 1077 O O . ILE B 1 40 ? -10.984 -13.617 3.381 1 78.69 40 ILE B O 1
ATOM 1081 N N . ASP B 1 41 ? -9.289 -14.695 4.41 1 81.81 41 ASP B N 1
ATOM 1082 C CA . ASP B 1 41 ? -10.18 -15.445 5.289 1 81.81 41 ASP B CA 1
ATOM 1083 C C . ASP B 1 41 ? -11.18 -14.516 5.973 1 81.81 41 ASP B C 1
ATOM 1085 O O . ASP B 1 41 ? -10.797 -13.555 6.637 1 81.81 41 ASP B O 1
ATOM 1089 N N . PRO B 1 42 ? -12.461 -14.859 5.77 1 85.88 42 PRO B N 1
ATOM 1090 C CA . PRO B 1 42 ? -13.484 -14.016 6.391 1 85.88 42 PRO B CA 1
ATOM 1091 C C . PRO B 1 42 ? -13.289 -13.867 7.898 1 85.88 42 PRO B C 1
ATOM 1093 O O . PRO B 1 42 ? -13.641 -12.836 8.477 1 85.88 42 PRO B O 1
ATOM 1096 N N . ALA B 1 43 ? -12.766 -14.828 8.555 1 87.06 43 ALA B N 1
ATOM 1097 C CA . ALA B 1 43 ? -12.523 -14.75 9.992 1 87.06 43 ALA B CA 1
ATOM 1098 C C . ALA B 1 43 ? -11.492 -13.672 10.312 1 87.06 43 ALA B C 1
ATOM 1100 O O . ALA B 1 43 ? -11.625 -12.969 11.32 1 87.06 43 ALA B O 1
ATOM 1101 N N . VAL B 1 44 ? -10.508 -13.586 9.523 1 83.38 44 VAL B N 1
ATOM 1102 C CA . VAL B 1 44 ? -9.469 -12.578 9.719 1 83.38 44 VAL B CA 1
ATOM 1103 C C . VAL B 1 44 ? -10.055 -11.188 9.484 1 83.38 44 VAL B C 1
ATOM 1105 O O . VAL B 1 44 ? -9.781 -10.258 10.25 1 83.38 44 VAL B O 1
ATOM 1108 N N . VAL B 1 45 ? -10.883 -11.078 8.453 1 88.5 45 VAL B N 1
ATOM 1109 C CA . VAL B 1 45 ? -11.539 -9.812 8.141 1 88.5 45 VAL B CA 1
ATOM 1110 C C . VAL B 1 45 ? -12.414 -9.375 9.312 1 88.5 45 VAL B C 1
ATOM 1112 O O . VAL B 1 45 ? -12.398 -8.203 9.703 1 88.5 45 VAL B O 1
ATOM 1115 N N . ALA B 1 46 ? -13.109 -10.289 9.797 1 91.19 46 ALA B N 1
ATOM 1116 C CA . ALA B 1 46 ? -13.992 -10.008 10.922 1 91.19 46 ALA B CA 1
ATOM 1117 C C . ALA B 1 46 ? -13.203 -9.539 12.141 1 91.19 46 ALA B C 1
ATOM 1119 O O . ALA B 1 46 ? -13.641 -8.648 12.867 1 91.19 46 ALA B O 1
ATOM 1120 N N . ARG B 1 47 ? -12.078 -10.086 12.367 1 90.25 47 ARG B N 1
ATOM 1121 C CA . ARG B 1 47 ? -11.242 -9.711 13.492 1 90.25 47 ARG B CA 1
ATOM 1122 C C . ARG B 1 47 ? -10.719 -8.289 13.336 1 90.25 47 ARG B C 1
ATOM 1124 O O . ARG B 1 47 ? -10.641 -7.535 14.312 1 90.25 47 ARG B O 1
ATOM 1131 N N . VAL B 1 48 ? -10.383 -7.953 12.18 1 90.19 48 VAL B N 1
ATOM 1132 C CA . VAL B 1 48 ? -9.906 -6.602 11.898 1 90.19 48 VAL B CA 1
ATOM 1133 C C . VAL B 1 48 ? -11.031 -5.598 12.125 1 90.19 48 VAL B C 1
ATOM 1135 O O . VAL B 1 48 ? -10.836 -4.574 12.789 1 90.19 48 VAL B O 1
ATOM 1138 N N . GLU B 1 49 ? -12.18 -5.941 11.578 1 92.06 49 GLU B N 1
ATOM 1139 C CA . GLU B 1 49 ? -13.328 -5.055 11.703 1 92.06 49 GLU B CA 1
ATOM 1140 C C . GLU B 1 49 ? -13.727 -4.875 13.172 1 92.06 49 GLU B C 1
ATOM 1142 O O . GLU B 1 49 ? -14.18 -3.801 13.562 1 92.06 49 GLU B O 1
ATOM 1147 N N . ALA B 1 50 ? -13.508 -5.891 13.891 1 93.25 50 ALA B N 1
ATOM 1148 C CA . ALA B 1 50 ? -13.875 -5.867 15.305 1 93.25 50 ALA B CA 1
ATOM 1149 C C . ALA B 1 50 ? -12.781 -5.203 16.141 1 93.25 50 ALA B C 1
ATOM 1151 O O . ALA B 1 50 ? -12.93 -5.059 17.359 1 93.25 50 ALA B O 1
ATOM 1152 N N . ASP B 1 51 ? -11.734 -4.859 15.43 1 92.81 51 ASP B N 1
ATOM 1153 C CA . ASP B 1 51 ? -10.617 -4.215 16.109 1 92.81 51 ASP B CA 1
ATOM 1154 C C . ASP B 1 51 ? -10.031 -5.121 17.188 1 92.81 51 ASP B C 1
ATOM 1156 O O . ASP B 1 51 ? -9.75 -4.672 18.297 1 92.81 51 ASP B O 1
ATOM 1160 N N . GLU B 1 52 ? -9.953 -6.309 16.812 1 89.88 52 GLU B N 1
ATOM 1161 C CA . GLU B 1 52 ? -9.391 -7.258 17.781 1 89.88 52 GLU B CA 1
ATOM 1162 C C . GLU B 1 52 ? -7.918 -6.961 18.047 1 89.88 52 GLU B C 1
ATOM 1164 O O . GLU B 1 52 ? -7.199 -6.5 17.156 1 89.88 52 GLU B O 1
ATOM 1169 N N . MET B 1 53 ? -7.523 -7.145 19.25 1 84 53 MET B N 1
ATOM 1170 C CA . MET B 1 53 ? -6.125 -6.914 19.609 1 84 53 MET B CA 1
ATOM 1171 C C . MET B 1 53 ? -5.207 -7.871 18.859 1 84 53 MET B C 1
ATOM 1173 O O . MET B 1 53 ? -5.539 -9.047 18.688 1 84 53 MET B O 1
ATOM 1177 N N . PRO B 1 54 ? -4.125 -7.203 18.562 1 73.31 54 PRO B N 1
ATOM 1178 C CA . PRO B 1 54 ? -3.188 -8.047 17.812 1 73.31 54 PRO B CA 1
ATOM 1179 C C . PRO B 1 54 ? -2.656 -9.211 18.656 1 73.31 54 PRO B C 1
ATOM 1181 O O . PRO B 1 54 ? -2.506 -9.086 19.875 1 73.31 54 PRO B O 1
ATOM 1184 N N . GLY B 1 55 ? -2.729 -10.336 18.125 1 64.75 55 GLY B N 1
ATOM 1185 C CA . GLY B 1 55 ? -2.061 -11.477 18.734 1 64.75 55 GLY B CA 1
ATOM 1186 C C . GLY B 1 55 ? -0.788 -11.883 18.016 1 64.75 55 GLY B C 1
ATOM 1187 O O . GLY B 1 55 ? -0.308 -11.156 17.141 1 64.75 55 GLY B O 1
ATOM 1188 N N . ASN B 1 56 ? -0.077 -12.891 18.391 1 59.69 56 ASN B N 1
ATOM 1189 C CA . ASN B 1 56 ? 1.249 -13.312 17.953 1 59.69 56 ASN B CA 1
ATOM 1190 C C . ASN B 1 56 ? 1.271 -13.648 16.469 1 59.69 56 ASN B C 1
ATOM 1192 O O . ASN B 1 56 ? 2.33 -13.633 15.836 1 59.69 56 ASN B O 1
ATOM 1196 N N . LYS B 1 57 ? 0.136 -13.758 16.016 1 57.72 57 LYS B N 1
ATOM 1197 C CA . LYS B 1 57 ? 0.415 -14.422 14.75 1 57.72 57 LYS B CA 1
ATOM 1198 C C . LYS B 1 57 ? -0.376 -13.789 13.609 1 57.72 57 LYS B C 1
ATOM 1200 O O . LYS B 1 57 ? -0.607 -14.422 12.578 1 57.72 57 LYS B O 1
ATOM 1205 N N . ILE B 1 58 ? -0.82 -12.547 13.75 1 65.81 58 ILE B N 1
ATOM 1206 C CA . ILE B 1 58 ? -1.541 -12.227 12.523 1 65.81 58 ILE B CA 1
ATOM 1207 C C . ILE B 1 58 ? -1.048 -10.891 11.969 1 65.81 58 ILE B C 1
ATOM 1209 O O . ILE B 1 58 ? -1.2 -9.852 12.617 1 65.81 58 ILE B O 1
ATOM 1213 N N . GLY B 1 59 ? -0.322 -10.969 10.984 1 81.44 59 GLY B N 1
ATOM 1214 C CA . GLY B 1 59 ? 0.298 -9.852 10.289 1 81.44 59 GLY B CA 1
ATOM 1215 C C . GLY B 1 59 ? -0.675 -8.727 9.977 1 81.44 59 GLY B C 1
ATOM 1216 O O . GLY B 1 59 ? -0.41 -7.562 10.289 1 81.44 59 GLY B O 1
ATOM 1217 N N . LEU B 1 60 ? -1.889 -9.141 9.633 1 87.06 60 LEU B N 1
ATOM 1218 C CA . LEU B 1 60 ? -2.865 -8.141 9.211 1 87.06 60 LEU B CA 1
ATOM 1219 C C . LEU B 1 60 ? -3.385 -7.348 10.406 1 87.06 60 LEU B C 1
ATOM 1221 O O . LEU B 1 60 ? -3.611 -6.141 10.305 1 87.06 60 LEU B O 1
ATOM 1225 N N . LEU B 1 61 ? -3.598 -8.008 11.484 1 89.12 61 LEU B N 1
ATOM 1226 C CA . LEU B 1 61 ? -4.07 -7.316 12.68 1 89.12 61 LEU B CA 1
ATOM 1227 C C . LEU B 1 61 ? -3.01 -6.355 13.203 1 89.12 61 LEU B C 1
ATOM 1229 O O . LEU B 1 61 ? -3.338 -5.27 13.688 1 89.12 61 LEU B O 1
ATOM 1233 N N . ASN B 1 62 ? -1.738 -6.766 13.156 1 88.62 62 ASN B N 1
ATOM 1234 C CA . ASN B 1 62 ? -0.656 -5.887 13.586 1 88.62 62 ASN B CA 1
ATOM 1235 C C . ASN B 1 62 ? -0.588 -4.625 12.734 1 88.62 62 ASN B C 1
ATOM 1237 O O . ASN B 1 62 ? -0.431 -3.521 13.266 1 88.62 62 ASN B O 1
ATOM 1241 N N . VAL B 1 63 ? -0.733 -4.785 11.492 1 91.44 63 VAL B N 1
ATOM 1242 C CA . VAL B 1 63 ? -0.712 -3.641 10.586 1 91.44 63 VAL B CA 1
ATOM 1243 C C . VAL B 1 63 ? -1.923 -2.748 10.859 1 91.44 63 VAL B C 1
ATOM 1245 O O . VAL B 1 63 ? -1.803 -1.521 10.891 1 91.44 63 VAL B O 1
ATOM 1248 N N . HIS B 1 64 ? -3.074 -3.377 11.039 1 93 64 HIS B N 1
ATOM 1249 C CA . HIS B 1 64 ? -4.289 -2.641 11.367 1 93 64 HIS B CA 1
ATOM 1250 C C . HIS B 1 64 ? -4.082 -1.755 12.594 1 93 64 HIS B C 1
ATOM 1252 O O . HIS B 1 64 ? -4.391 -0.562 12.555 1 93 64 HIS B O 1
ATOM 1258 N N . HIS B 1 65 ? -3.557 -2.322 13.578 1 91.38 65 HIS B N 1
ATOM 1259 C CA . HIS B 1 65 ? -3.371 -1.583 14.82 1 91.38 65 HIS B CA 1
ATOM 1260 C C . HIS B 1 65 ? -2.326 -0.486 14.656 1 91.38 65 HIS B C 1
ATOM 1262 O O . HIS B 1 65 ? -2.484 0.613 15.195 1 91.38 65 HIS B O 1
ATOM 1268 N N . ARG B 1 66 ? -1.3 -0.757 13.984 1 89.31 66 ARG B N 1
ATOM 1269 C CA . ARG B 1 66 ? -0.27 0.249 13.75 1 89.31 66 ARG B CA 1
ATOM 1270 C C . ARG B 1 66 ? -0.835 1.442 12.984 1 89.31 66 ARG B C 1
ATOM 1272 O O . ARG B 1 66 ? -0.587 2.594 13.352 1 89.31 66 ARG B O 1
ATOM 1279 N N . VAL B 1 67 ? -1.599 1.175 11.93 1 92.5 67 VAL B N 1
ATOM 1280 C CA . VAL B 1 67 ? -2.221 2.227 11.133 1 92.5 67 VAL B CA 1
ATOM 1281 C C . VAL B 1 67 ? -3.18 3.035 12 1 92.5 67 VAL B C 1
ATOM 1283 O O . VAL B 1 67 ? -3.219 4.266 11.914 1 92.5 67 VAL B O 1
ATOM 1286 N N . LYS B 1 68 ? -3.92 2.342 12.789 1 93 68 LYS B N 1
ATOM 1287 C CA . LYS B 1 68 ? -4.875 2.988 13.688 1 93 68 LYS B CA 1
ATOM 1288 C C . LYS B 1 68 ? -4.164 3.93 14.656 1 93 68 LYS B C 1
ATOM 1290 O O . LYS B 1 68 ? -4.621 5.051 14.891 1 93 68 LYS B O 1
ATOM 1295 N N . LEU B 1 69 ? -3.086 3.463 15.219 1 89.62 69 LEU B N 1
ATOM 1296 C CA . LEU B 1 69 ? -2.318 4.266 16.156 1 89.62 69 LEU B CA 1
ATOM 1297 C C . LEU B 1 69 ? -1.748 5.508 15.484 1 89.62 69 LEU B C 1
ATOM 1299 O O . LEU B 1 69 ? -1.756 6.598 16.062 1 89.62 69 LEU B O 1
ATOM 1303 N N . LEU B 1 70 ? -1.391 5.383 14.305 1 89.12 70 LEU B N 1
ATOM 1304 C CA . LEU B 1 70 ? -0.7 6.457 13.602 1 89.12 70 LEU B CA 1
ATOM 1305 C C . LEU B 1 70 ? -1.697 7.453 13.016 1 89.12 70 LEU B C 1
ATOM 1307 O O . LEU B 1 70 ? -1.456 8.664 13.039 1 89.12 70 LEU B O 1
ATOM 1311 N N . TYR B 1 71 ? -2.803 6.879 12.469 1 92.44 71 TYR B N 1
ATOM 1312 C CA . TYR B 1 71 ? -3.615 7.754 11.633 1 92.44 71 TYR B CA 1
ATOM 1313 C C . TYR B 1 71 ? -5.074 7.719 12.062 1 92.44 71 TYR B C 1
ATOM 1315 O O . TYR B 1 71 ? -5.922 8.383 11.469 1 92.44 71 TYR B O 1
ATOM 1323 N N . GLY B 1 72 ? -5.391 6.98 13.023 1 89.44 72 GLY B N 1
ATOM 1324 C CA . GLY B 1 72 ? -6.688 7.102 13.664 1 89.44 72 GLY B CA 1
ATOM 1325 C C . GLY B 1 72 ? -7.66 6.012 13.258 1 89.44 72 GLY B C 1
ATOM 1326 O O . GLY B 1 72 ? -8.453 5.539 14.078 1 89.44 72 GLY B O 1
ATOM 1327 N N . GLU B 1 73 ? -7.605 5.77 11.938 1 88.75 73 GLU B N 1
ATOM 1328 C CA . GLU B 1 73 ? -8.508 4.746 11.414 1 88.75 73 GLU B CA 1
ATOM 1329 C C . GLU B 1 73 ? -7.734 3.531 10.914 1 88.75 73 GLU B C 1
ATOM 1331 O O . GLU B 1 73 ? -6.633 3.666 10.383 1 88.75 73 GLU B O 1
ATOM 1336 N N . GLY B 1 74 ? -7.844 2.4 11.336 1 93.19 74 GLY B N 1
ATOM 1337 C CA . GLY B 1 74 ? -7.266 1.123 10.953 1 93.19 74 GLY B CA 1
ATOM 1338 C C . GLY B 1 74 ? -7.488 0.779 9.5 1 93.19 74 GLY B C 1
ATOM 1339 O O . GLY B 1 74 ? -7.578 1.671 8.648 1 93.19 74 GLY B O 1
ATOM 1340 N N . LEU B 1 75 ? -7.402 -0.429 9.188 1 94.25 75 LEU B N 1
ATOM 1341 C CA . LEU B 1 75 ? -7.566 -0.933 7.832 1 94.25 75 LEU B CA 1
ATOM 1342 C C . LEU B 1 75 ? -9.039 -1.119 7.496 1 94.25 75 LEU B C 1
ATOM 1344 O O . LEU B 1 75 ? -9.828 -1.525 8.352 1 94.25 75 LEU B O 1
ATOM 1348 N N . HIS B 1 76 ? -9.391 -0.784 6.293 1 94.81 76 HIS B N 1
ATOM 1349 C CA . HIS B 1 76 ? -10.656 -1.159 5.676 1 94.81 76 HIS B CA 1
ATOM 1350 C C . HIS B 1 76 ? -10.461 -2.273 4.656 1 94.81 76 HIS B C 1
ATOM 1352 O O . HIS B 1 76 ? -9.734 -2.104 3.674 1 94.81 76 HIS B O 1
ATOM 1358 N N . ILE B 1 77 ? -11.094 -3.389 4.906 1 92.5 77 ILE B N 1
ATOM 1359 C CA . ILE B 1 77 ? -10.914 -4.543 4.031 1 92.5 77 ILE B CA 1
ATOM 1360 C C . ILE B 1 77 ? -12.219 -4.828 3.285 1 92.5 77 ILE B C 1
ATOM 1362 O O . ILE B 1 77 ? -13.289 -4.902 3.896 1 92.5 77 ILE B O 1
ATOM 1366 N N . ARG B 1 78 ? -12.125 -4.949 1.927 1 91.31 78 ARG B N 1
ATOM 1367 C CA . ARG B 1 78 ? -13.273 -5.285 1.089 1 91.31 78 ARG B CA 1
ATOM 1368 C C . ARG B 1 78 ? -13.023 -6.562 0.298 1 91.31 78 ARG B C 1
ATOM 1370 O O . ARG B 1 78 ? -11.969 -6.711 -0.334 1 91.31 78 ARG B O 1
ATOM 1377 N N . ASN B 1 79 ? -13.977 -7.398 0.389 1 86.06 79 ASN B N 1
ATOM 1378 C CA . ASN B 1 79 ? -13.945 -8.594 -0.443 1 86.06 79 ASN B CA 1
ATOM 1379 C C . ASN B 1 79 ? -14.508 -8.328 -1.834 1 86.06 79 ASN B C 1
ATOM 1381 O O . ASN B 1 79 ? -15.664 -7.918 -1.97 1 86.06 79 ASN B O 1
ATOM 1385 N N . LEU B 1 80 ? -13.773 -8.477 -3.018 1 82.5 80 LEU B N 1
ATOM 1386 C CA . LEU B 1 80 ? -14.195 -8.148 -4.371 1 82.5 80 LEU B CA 1
ATOM 1387 C C . LEU B 1 80 ? -14.57 -9.406 -5.145 1 82.5 80 LEU B C 1
ATOM 1389 O O . LEU B 1 80 ? -15.273 -9.336 -6.156 1 82.5 80 LEU B O 1
ATOM 1393 N N . THR B 1 81 ? -14.406 -10.594 -4.691 1 76.38 81 THR B N 1
ATOM 1394 C CA . THR B 1 81 ? -14.648 -11.883 -5.324 1 76.38 81 THR B CA 1
ATOM 1395 C C . THR B 1 81 ? -14.688 -11.742 -6.844 1 76.38 81 THR B C 1
ATOM 1397 O O . THR B 1 81 ? -15.703 -11.352 -7.41 1 76.38 81 THR B O 1
ATOM 1400 N N . PRO B 1 82 ? -13.438 -11.953 -7.641 1 76.62 82 PRO B N 1
ATOM 1401 C CA . PRO B 1 82 ? -12.266 -12.422 -6.902 1 76.62 82 PRO B CA 1
ATOM 1402 C C . PRO B 1 82 ? -11.445 -11.281 -6.312 1 76.62 82 PRO B C 1
ATOM 1404 O O . PRO B 1 82 ? -11.586 -10.133 -6.73 1 76.62 82 PRO B O 1
ATOM 1407 N N . GLY B 1 83 ? -10.727 -11.469 -5.363 1 82.94 83 GLY B N 1
ATOM 1408 C CA . GLY B 1 83 ? -9.703 -10.555 -4.879 1 82.94 83 GLY B CA 1
ATOM 1409 C C . GLY B 1 83 ? -10.094 -9.852 -3.596 1 82.94 83 GLY B C 1
ATOM 1410 O O . GLY B 1 83 ? -11.109 -10.18 -2.982 1 82.94 83 GLY B O 1
ATOM 1411 N N . THR B 1 84 ? -9.242 -8.977 -3.166 1 87.25 84 THR B N 1
ATOM 1412 C CA . THR B 1 84 ? -9.391 -8.211 -1.929 1 87.25 84 THR B CA 1
ATOM 1413 C C . THR B 1 84 ? -8.805 -6.812 -2.08 1 87.25 84 THR B C 1
ATOM 1415 O O . THR B 1 84 ? -7.844 -6.617 -2.826 1 87.25 84 THR B O 1
ATOM 1418 N N . GLU B 1 85 ? -9.492 -5.969 -1.433 1 91.75 85 GLU B N 1
ATOM 1419 C CA . GLU B 1 85 ? -8.93 -4.629 -1.31 1 91.75 85 GLU B CA 1
ATOM 1420 C C . GLU B 1 85 ? -8.68 -4.262 0.152 1 91.75 85 GLU B C 1
ATOM 1422 O O . GLU B 1 85 ? -9.562 -4.434 0.995 1 91.75 85 GLU B O 1
ATOM 1427 N N . ILE B 1 86 ? -7.48 -3.805 0.402 1 92.94 86 ILE B N 1
ATOM 1428 C CA . ILE B 1 86 ? -7.145 -3.234 1.701 1 92.94 86 ILE B CA 1
ATOM 1429 C C . ILE B 1 86 ? -6.848 -1.744 1.551 1 92.94 86 ILE B C 1
ATOM 1431 O O . ILE B 1 86 ? -6.07 -1.343 0.681 1 92.94 86 ILE B O 1
ATOM 1435 N N . ALA B 1 87 ? -7.5 -0.971 2.373 1 95.56 87 ALA B N 1
ATOM 1436 C CA . ALA B 1 87 ? -7.312 0.474 2.279 1 95.56 87 ALA B CA 1
ATOM 1437 C C . ALA B 1 87 ? -7.145 1.099 3.66 1 95.56 87 ALA B C 1
ATOM 1439 O O . ALA B 1 87 ? -7.562 0.516 4.664 1 95.56 87 ALA B O 1
ATOM 1440 N N . PHE B 1 88 ? -6.574 2.238 3.672 1 95.25 88 PHE B N 1
ATOM 1441 C CA . PHE B 1 88 ? -6.473 3.057 4.875 1 95.25 88 PHE B CA 1
ATOM 1442 C C . PHE B 1 88 ? -6.223 4.516 4.516 1 95.25 88 PHE B C 1
ATOM 1444 O O . PHE B 1 88 ? -5.953 4.84 3.357 1 95.25 88 PHE B O 1
ATOM 1451 N N . TYR B 1 89 ? -6.32 5.352 5.449 1 94.81 89 TYR B N 1
ATOM 1452 C CA . TYR B 1 89 ? -6.238 6.785 5.203 1 94.81 89 TYR B CA 1
ATOM 1453 C C . TYR B 1 89 ? -5.043 7.395 5.93 1 94.81 89 TYR B C 1
ATOM 1455 O O . TYR B 1 89 ? -4.746 7.027 7.066 1 94.81 89 TYR B O 1
ATOM 1463 N N . VAL B 1 90 ? -4.406 8.312 5.305 1 92.75 90 VAL B N 1
ATOM 1464 C CA . VAL B 1 90 ? -3.34 9.117 5.895 1 92.75 90 VAL B CA 1
ATOM 1465 C C . VAL B 1 90 ? -3.629 10.594 5.672 1 92.75 90 VAL B C 1
ATOM 1467 O O . VAL B 1 90 ? -4.402 10.961 4.785 1 92.75 90 VAL B O 1
ATOM 1470 N N . PRO B 1 91 ? -3.078 11.438 6.508 1 89.38 91 PRO B N 1
ATOM 1471 C CA . PRO B 1 91 ? -3.346 12.859 6.328 1 89.38 91 PRO B CA 1
ATOM 1472 C C . PRO B 1 91 ? -2.82 13.398 4.996 1 89.38 91 PRO B C 1
ATOM 1474 O O . PRO B 1 91 ? -1.811 12.906 4.484 1 89.38 91 PRO B O 1
ATOM 1477 N N . ASN B 1 92 ? -3.559 14.281 4.438 1 85.25 92 ASN B N 1
ATOM 1478 C CA . ASN B 1 92 ? -3.121 15.023 3.256 1 85.25 92 ASN B CA 1
ATOM 1479 C C . ASN B 1 92 ? -2.195 16.172 3.625 1 85.25 92 ASN B C 1
ATOM 1481 O O . ASN B 1 92 ? -2.588 17.078 4.367 1 85.25 92 ASN B O 1
ATOM 1485 N N . ASN B 1 93 ? -0.912 16.031 3.572 1 68.19 93 ASN B N 1
ATOM 1486 C CA . ASN B 1 93 ? -0.007 17.109 3.959 1 68.19 93 ASN B CA 1
ATOM 1487 C C . ASN B 1 93 ? -0.115 18.297 3.012 1 68.19 93 ASN B C 1
ATOM 1489 O O . ASN B 1 93 ? 0.593 19.297 3.176 1 68.19 93 ASN B O 1
ATOM 1493 N N . SER B 1 94 ? -0.743 18.219 1.969 1 58.19 94 SER B N 1
ATOM 1494 C CA . SER B 1 94 ? -0.818 19.422 1.141 1 58.19 94 SER B CA 1
ATOM 1495 C C . SER B 1 94 ? -1.546 20.547 1.865 1 58.19 94 SER B C 1
ATOM 1497 O O . SER B 1 94 ? -1.653 21.656 1.344 1 58.19 94 SER B O 1
ATOM 1499 N N . THR B 1 95 ? -2.494 20.172 2.689 1 48.91 95 THR B N 1
ATOM 1500 C CA . THR B 1 95 ? -3.246 21.297 3.213 1 48.91 95 THR B CA 1
ATOM 1501 C C . THR B 1 95 ? -2.383 22.125 4.16 1 48.91 95 THR B C 1
ATOM 1503 O O . THR B 1 95 ? -1.873 21.609 5.156 1 48.91 95 THR B O 1
ATOM 1506 N N . PRO B 1 96 ? -1.919 23.188 3.738 1 43.59 96 PRO B N 1
ATOM 1507 C CA . PRO B 1 96 ? -1.271 24.125 4.652 1 43.59 96 PRO B CA 1
ATOM 1508 C C . PRO B 1 96 ? -1.959 24.203 6.012 1 43.59 96 PRO B C 1
ATOM 1510 O O . PRO B 1 96 ? -3.188 24.109 6.094 1 43.59 96 PRO B O 1
ATOM 1513 N N . GLN B 1 97 ? -1.498 23.42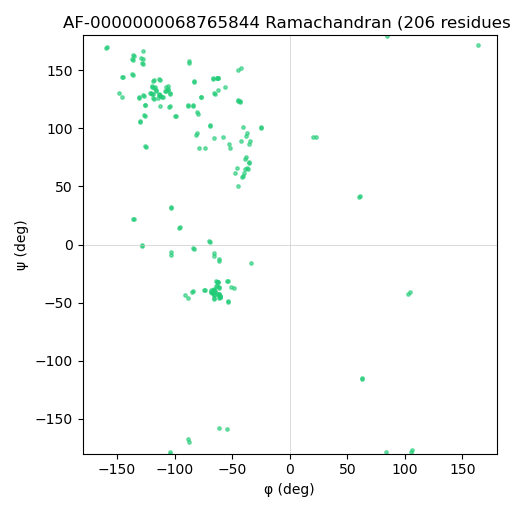2 6.977 1 41.19 97 GLN B N 1
ATOM 1514 C CA . GLN B 1 97 ? -2.064 23.797 8.266 1 41.19 97 GLN B CA 1
ATOM 1515 C C . GLN B 1 97 ? -2.498 25.266 8.258 1 41.19 97 GLN B C 1
ATOM 1517 O O . G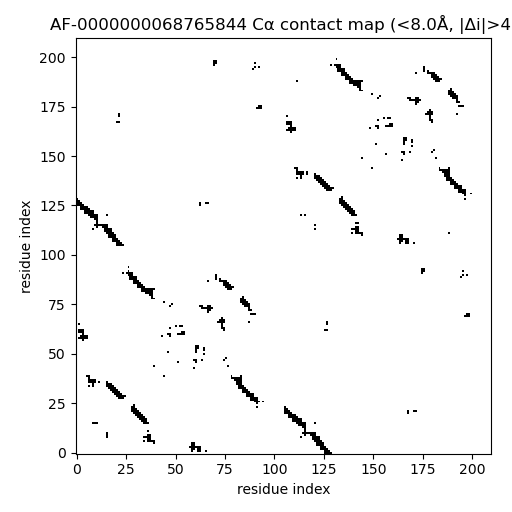LN B 1 97 ? -1.731 26.141 7.855 1 41.19 97 GLN B O 1
ATOM 1522 N N . ALA B 1 98 ? -3.666 25.547 8.109 1 39.91 98 ALA B N 1
ATOM 1523 C CA . ALA B 1 98 ? -4.141 26.906 8.367 1 39.91 98 ALA B CA 1
ATOM 1524 C C . ALA B 1 98 ? -3.381 27.547 9.523 1 39.91 98 ALA B C 1
ATOM 1526 O O . ALA B 1 98 ? -3.318 26.984 10.617 1 39.91 98 ALA B O 1
ATOM 1527 N N . LEU B 1 99 ? -2.35 28.172 9.25 1 37.91 99 LEU B N 1
ATOM 1528 C CA . LEU B 1 99 ? -1.94 29.109 10.289 1 37.91 99 LEU B CA 1
ATOM 1529 C C . LEU B 1 99 ? -3.154 29.734 10.961 1 37.91 99 LEU B C 1
ATOM 1531 O O . LEU B 1 99 ? -3.947 30.422 10.312 1 37.91 99 LEU B O 1
ATOM 1535 N N . THR B 1 100 ? -3.828 29.016 11.664 1 35.59 100 THR B N 1
ATOM 1536 C CA . THR B 1 100 ? -4.664 29.812 12.555 1 35.59 100 THR B CA 1
ATOM 1537 C C . THR B 1 100 ? -3.889 31.016 13.094 1 35.59 100 THR B C 1
ATOM 1539 O O . THR B 1 100 ? -2.945 30.844 13.867 1 35.59 100 THR B O 1
ATOM 1542 N N . GLU B 1 101 ? -3.412 31.859 12.219 1 34.78 101 GLU B N 1
ATOM 1543 C CA . GLU B 1 101 ? -3.119 33.188 12.742 1 34.78 101 GLU B CA 1
ATOM 1544 C C . GLU B 1 101 ? -4.168 33.625 13.766 1 34.78 101 GLU B C 1
ATOM 1546 O O . GLU B 1 101 ? -5.355 33.688 13.445 1 34.78 101 GLU B O 1
ATOM 1551 N N . SER B 1 102 ? -4.137 33.094 14.969 1 37.94 102 SER B N 1
ATOM 1552 C CA . SER B 1 102 ? -4.734 33.875 16.031 1 37.94 102 SER B CA 1
ATOM 1553 C C . SER B 1 102 ? -4.477 35.375 15.828 1 37.94 102 SER B C 1
ATOM 1555 O O . SER B 1 102 ? -3.328 35.812 15.859 1 37.94 102 SER B O 1
ATOM 1557 N N . LEU B 1 103 ? -4.984 35.969 14.82 1 36.69 103 LEU B N 1
ATOM 1558 C CA . LEU B 1 103 ? -5.188 37.406 14.938 1 36.69 103 LEU B CA 1
ATOM 1559 C C . LEU B 1 103 ? -5.684 37.781 16.328 1 36.69 103 LEU B C 1
ATOM 1561 O O . LEU B 1 103 ? -6.816 37.438 16.703 1 36.69 103 LEU B O 1
ATOM 1565 N N . LEU B 1 104 ? -4.957 37.531 17.344 1 33.62 104 LEU B N 1
ATOM 1566 C CA . LEU B 1 104 ? -5.141 38.406 18.5 1 33.62 104 LEU B CA 1
ATOM 1567 C C . LEU B 1 104 ? -5.273 39.875 18.094 1 33.62 104 LEU B C 1
ATOM 1569 O O . LEU B 1 104 ? -4.398 40.406 17.406 1 33.62 104 LEU B O 1
ATOM 1573 N N . SER B 1 105 ? -6.508 40.281 17.828 1 30.39 105 SER B N 1
ATOM 1574 C CA . SER B 1 105 ? -6.871 41.656 18.188 1 30.39 105 SER B CA 1
ATOM 1575 C C . SER B 1 105 ? -6.445 42 19.625 1 30.39 105 SER B C 1
ATOM 1577 O O . SER B 1 105 ? -6.434 41.125 20.484 1 30.39 105 SER B O 1
#

Nearest PDB structures (foldseek):
  4q20-assembly1_B  TM=7.299E-01  e=2.285E-03  Caulobacter vibrioides CB15
  3a0z-assembly2_B  TM=7.758E-01  e=4.171E-03  Thermotoga maritima
  4u7n-assembly1_A  TM=7.576E-01  e=3.641E-02  Lactiplantibacillus plantarum JDM1
  3a0r-assembly1_A-2  TM=6.459E-01  e=1.878E-02  Thermotoga maritima
  8f5f-assembly2_B-2  TM=7.023E-01  e=8.981E-02  Homo sapiens

Solvent-accessible surface area (backbone atoms only — not comparable to full-atom values): 11172 Å² total; per-residue (Å²): 124,34,50,14,68,63,31,53,20,43,58,37,104,45,57,24,39,34,33,41,33,52,31,80,54,88,69,24,28,39,39,34,42,32,36,52,19,83,38,62,60,64,68,59,53,49,37,49,74,66,61,48,74,62,61,96,77,39,32,52,34,41,35,25,51,52,39,22,72,49,51,69,47,38,61,47,78,44,83,58,79,70,4,31,34,45,29,38,53,41,77,37,67,68,57,66,72,71,71,72,68,73,73,74,125,120,33,52,14,70,63,31,55,22,44,58,41,104,44,59,26,41,34,33,41,34,50,30,79,54,88,70,24,27,38,40,35,43,33,36,51,20,82,36,62,58,65,68,58,53,50,37,49,75,66,61,48,75,64,60,97,77,40,34,53,35,41,34,25,51,52,40,21,73,49,51,68,48,39,61,46,78,44,84,58,78,71,5,31,34,42,29,36,53,39,77,38,6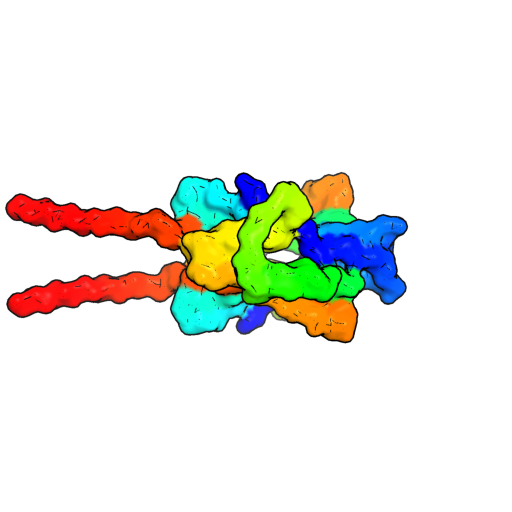8,68,57,70,73,71,72,71,67,74,72,74,124